Protein AF-A0A8J4BJN2-F1 (afdb_monomer)

Structure (mmCIF, N/CA/C/O backbone):
data_AF-A0A8J4BJN2-F1
#
_entry.id   AF-A0A8J4BJN2-F1
#
loop_
_atom_site.group_PDB
_atom_site.id
_atom_site.type_symbol
_atom_site.label_atom_id
_atom_site.label_alt_id
_atom_site.label_comp_id
_atom_site.label_asym_id
_atom_site.label_entity_id
_atom_site.label_seq_id
_atom_site.pdbx_PDB_ins_code
_atom_site.Cartn_x
_atom_site.Cartn_y
_atom_site.Cartn_z
_atom_site.occupancy
_atom_site.B_iso_or_equiv
_atom_site.auth_seq_id
_atom_site.auth_comp_id
_atom_site.auth_asym_id
_atom_site.auth_atom_id
_atom_site.pdbx_PDB_model_num
ATOM 1 N N . MET A 1 1 ? 7.826 2.172 29.141 1.00 33.12 1 MET A N 1
ATOM 2 C CA . MET A 1 1 ? 6.485 1.739 28.694 1.00 33.12 1 MET A CA 1
ATOM 3 C C . MET A 1 1 ? 6.468 0.222 28.730 1.00 33.12 1 MET A C 1
ATOM 5 O O . MET A 1 1 ? 7.229 -0.391 27.993 1.00 33.12 1 MET A O 1
ATOM 9 N N . SER A 1 2 ? 5.733 -0.369 29.673 1.00 31.11 2 SER A N 1
ATOM 10 C CA . SER A 1 2 ? 5.694 -1.819 29.867 1.00 31.11 2 SER A CA 1
ATOM 11 C C . SER A 1 2 ? 4.922 -2.478 28.724 1.00 31.11 2 SER A C 1
ATOM 13 O O . SER A 1 2 ? 3.788 -2.113 28.424 1.00 31.11 2 SER A O 1
ATOM 15 N N . VAL A 1 3 ? 5.567 -3.434 28.060 1.00 37.25 3 VAL A N 1
ATOM 16 C CA . VAL A 1 3 ? 4.945 -4.293 27.053 1.00 37.25 3 VAL A CA 1
ATOM 17 C C . VAL A 1 3 ? 3.956 -5.191 27.793 1.00 37.25 3 VAL A C 1
ATOM 19 O O . VAL A 1 3 ? 4.362 -6.141 28.457 1.00 37.25 3 VAL A O 1
ATOM 22 N N . GLN A 1 4 ? 2.670 -4.840 27.755 1.00 44.12 4 GLN A N 1
ATOM 23 C CA . GLN A 1 4 ? 1.622 -5.682 28.320 1.00 44.12 4 GLN A CA 1
ATOM 24 C C . GLN A 1 4 ? 1.450 -6.959 27.489 1.00 44.12 4 GLN A C 1
ATOM 26 O O . GLN A 1 4 ? 1.643 -6.995 26.274 1.00 44.12 4 GLN A O 1
ATOM 31 N N . GLU A 1 5 ? 1.149 -8.011 28.233 1.00 40.16 5 GLU A N 1
ATOM 32 C CA . GLU A 1 5 ? 1.242 -9.430 27.930 1.00 40.16 5 GLU A CA 1
ATOM 33 C C . GLU A 1 5 ? 0.558 -9.849 26.61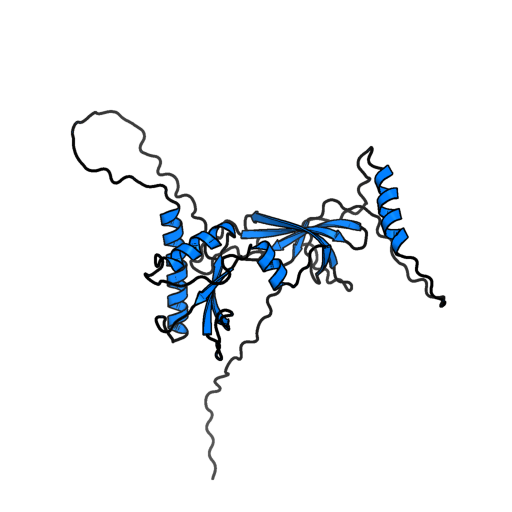7 1.00 40.16 5 GLU A C 1
ATOM 35 O O . GLU A 1 5 ? -0.601 -9.530 26.344 1.00 40.16 5 GLU A O 1
ATOM 40 N N . ARG A 1 6 ? 1.294 -10.613 25.802 1.00 43.91 6 ARG A N 1
ATOM 41 C CA . ARG A 1 6 ? 0.798 -11.242 24.573 1.00 43.91 6 ARG A CA 1
ATOM 42 C C . ARG A 1 6 ? -0.168 -12.372 24.945 1.00 43.91 6 ARG A C 1
ATOM 44 O O . ARG A 1 6 ? 0.270 -13.500 25.137 1.00 43.91 6 ARG A O 1
ATOM 51 N N . ARG A 1 7 ? -1.469 -12.097 25.036 1.00 45.78 7 ARG A N 1
ATOM 52 C CA . ARG A 1 7 ? -2.476 -13.159 25.188 1.00 45.78 7 ARG A CA 1
ATOM 53 C C . ARG A 1 7 ? -2.805 -13.766 23.825 1.00 45.78 7 ARG A C 1
ATOM 55 O O . ARG A 1 7 ? -3.322 -13.075 22.950 1.00 45.78 7 ARG A O 1
ATOM 62 N N . ALA A 1 8 ? -2.475 -15.043 23.644 1.00 44.72 8 ALA A N 1
ATOM 63 C CA . ALA A 1 8 ? -3.156 -15.878 22.663 1.00 44.72 8 ALA A CA 1
ATOM 64 C C . ALA A 1 8 ? -4.530 -16.205 23.259 1.00 44.72 8 ALA A C 1
ATOM 66 O O . ALA A 1 8 ? -4.604 -16.666 24.395 1.00 44.72 8 ALA A O 1
ATOM 67 N N . PHE A 1 9 ? -5.600 -15.868 22.549 1.00 51.47 9 PHE A N 1
ATOM 68 C CA . PHE A 1 9 ? -6.953 -16.197 22.976 1.00 51.47 9 PHE A CA 1
ATOM 69 C C . PHE A 1 9 ? -7.358 -17.518 22.315 1.00 51.47 9 PHE A C 1
ATOM 71 O O . PHE A 1 9 ? -7.129 -17.675 21.118 1.00 51.47 9 PHE A O 1
ATOM 78 N N . ASP A 1 10 ? -7.985 -18.430 23.064 1.00 57.50 10 ASP A N 1
ATOM 79 C CA . ASP A 1 10 ? -8.613 -19.639 22.493 1.00 57.50 10 ASP A CA 1
ATOM 80 C C . ASP A 1 10 ? -9.815 -19.295 21.593 1.00 57.50 10 ASP A C 1
ATOM 82 O O . ASP A 1 10 ? -10.238 -20.096 20.765 1.00 57.50 10 ASP A O 1
ATOM 86 N N . VAL A 1 11 ? -10.340 -18.069 21.716 1.00 69.50 11 VAL A N 1
ATOM 87 C CA . VAL A 1 11 ? -11.427 -17.522 20.899 1.00 69.50 11 VAL A CA 1
ATOM 88 C C . VAL A 1 11 ? -10.900 -16.313 20.115 1.00 69.50 11 VAL A C 1
ATOM 90 O O . VAL A 1 11 ? -10.348 -15.396 20.731 1.00 69.50 11 VAL A O 1
ATOM 93 N N . PRO A 1 12 ? -11.057 -16.260 18.777 1.00 81.81 12 PRO A N 1
ATOM 94 C CA . PRO A 1 12 ? -10.556 -15.144 17.984 1.00 81.81 12 PRO A CA 1
ATOM 95 C C . PRO A 1 12 ? -11.256 -13.844 18.382 1.00 81.81 12 PRO A C 1
ATOM 97 O O . PRO A 1 12 ? -12.463 -13.808 18.637 1.00 81.81 12 PRO A O 1
ATOM 100 N N . PHE A 1 13 ? -10.506 -12.744 18.399 1.00 84.44 13 PHE A N 1
ATOM 101 C CA . PHE A 1 13 ? -11.103 -11.437 18.618 1.00 84.44 13 PHE A CA 1
ATOM 102 C C . PHE A 1 13 ? -11.905 -11.025 17.380 1.00 84.44 13 PHE A C 1
ATOM 104 O O . PHE A 1 13 ? -11.406 -11.105 16.260 1.00 84.44 13 PHE A O 1
ATOM 111 N N . MET A 1 14 ? -13.138 -10.562 17.578 1.00 89.94 14 MET A N 1
ATOM 112 C CA . MET A 1 14 ? -14.044 -10.213 16.485 1.00 89.94 14 MET A CA 1
ATOM 113 C C . MET A 1 14 ? -14.552 -8.783 16.608 1.00 89.94 14 MET A C 1
ATOM 115 O O . MET A 1 14 ? -14.878 -8.317 17.702 1.00 89.94 14 MET A O 1
ATOM 119 N N . ILE A 1 15 ? -14.643 -8.101 15.470 1.00 91.75 15 ILE A N 1
ATOM 120 C CA . ILE A 1 15 ? -15.232 -6.767 15.362 1.00 91.75 15 ILE A CA 1
ATOM 121 C C . ILE A 1 15 ? -16.016 -6.643 14.052 1.00 91.75 15 ILE A C 1
ATOM 123 O O . ILE A 1 15 ? -15.531 -7.031 12.992 1.00 91.75 15 ILE A O 1
ATOM 127 N N . ARG A 1 16 ? -17.230 -6.099 14.112 1.00 95.44 16 ARG A N 1
ATOM 128 C CA . ARG A 1 16 ? -18.039 -5.770 12.935 1.00 95.44 16 ARG A CA 1
ATOM 129 C C . ARG A 1 16 ? -17.506 -4.500 12.277 1.00 95.44 16 ARG A C 1
ATOM 131 O O . ARG A 1 16 ? -17.330 -3.495 12.955 1.00 95.44 16 ARG A O 1
ATOM 138 N N . ILE A 1 17 ? -17.268 -4.515 10.970 1.00 95.50 17 ILE A N 1
ATOM 139 C CA . ILE A 1 17 ? -16.742 -3.356 10.236 1.00 95.50 17 ILE A CA 1
ATOM 140 C C . ILE A 1 17 ? -17.884 -2.372 9.952 1.00 95.50 17 ILE A C 1
ATOM 142 O O . ILE A 1 17 ? -18.596 -2.518 8.960 1.00 95.50 17 ILE A O 1
ATOM 146 N N . VAL A 1 18 ? -18.051 -1.361 10.808 1.00 96.31 18 VAL A N 1
ATOM 147 C CA . VAL A 1 18 ? -19.080 -0.322 10.631 1.00 96.31 18 VAL A CA 1
ATOM 148 C C . VAL A 1 18 ? -18.563 0.815 9.753 1.00 96.31 18 VAL A C 1
ATOM 150 O O . VAL A 1 18 ? -19.223 1.227 8.805 1.00 96.31 18 VAL A O 1
ATOM 153 N N . SER A 1 19 ? -17.364 1.312 10.046 1.00 96.12 19 SER A N 1
ATOM 154 C CA . SER A 1 19 ? -16.728 2.380 9.273 1.00 96.12 19 SER A CA 1
ATOM 155 C C . SER A 1 19 ? -15.223 2.163 9.202 1.00 96.12 19 SER A C 1
ATOM 157 O O . SER A 1 19 ? -14.623 1.617 10.129 1.00 96.12 19 SER A O 1
ATOM 159 N N . ILE A 1 20 ? -14.616 2.579 8.094 1.00 96.62 20 ILE A N 1
ATOM 160 C CA . ILE A 1 20 ? -13.180 2.484 7.860 1.00 96.62 20 ILE A CA 1
ATOM 161 C C . ILE A 1 20 ? -12.663 3.811 7.316 1.00 96.62 20 ILE A C 1
ATOM 163 O O . ILE A 1 20 ? -13.232 4.377 6.384 1.00 96.62 20 ILE A O 1
ATOM 167 N N . ASP A 1 21 ? -11.569 4.294 7.886 1.00 97.38 21 ASP A N 1
ATOM 168 C CA . ASP A 1 21 ? -10.826 5.435 7.369 1.00 97.38 21 ASP A CA 1
ATOM 169 C C . ASP A 1 21 ? -9.315 5.195 7.505 1.00 97.38 21 ASP A C 1
ATOM 171 O O . ASP A 1 21 ? -8.873 4.131 7.944 1.00 97.38 21 ASP A O 1
ATOM 175 N N . TYR A 1 22 ? -8.501 6.158 7.084 1.00 97.38 22 TYR A N 1
ATOM 176 C CA . TYR A 1 22 ? -7.067 6.130 7.341 1.00 97.38 22 TYR A CA 1
ATOM 177 C C . TYR A 1 22 ? -6.564 7.515 7.730 1.00 97.38 22 TYR A C 1
ATOM 179 O O . TYR A 1 22 ? -7.150 8.541 7.381 1.00 97.38 22 TYR A O 1
ATOM 187 N N . TYR A 1 23 ? -5.436 7.541 8.425 1.00 97.06 23 TYR A N 1
ATOM 188 C CA . TYR A 1 23 ? -4.694 8.758 8.714 1.00 97.06 23 TYR A CA 1
ATOM 189 C C . TYR A 1 23 ? -3.191 8.488 8.621 1.00 97.06 23 TYR A C 1
ATOM 191 O O . TYR A 1 23 ? -2.749 7.340 8.651 1.00 97.06 23 TYR A O 1
ATOM 199 N N . MET A 1 24 ? -2.401 9.551 8.482 1.00 95.94 24 MET A N 1
ATOM 200 C CA . MET A 1 24 ? -0.942 9.460 8.524 1.00 95.94 24 MET A CA 1
ATOM 201 C C . MET A 1 24 ? -0.464 9.679 9.961 1.00 95.94 24 MET A C 1
ATOM 203 O O . MET A 1 24 ? -0.900 10.629 10.612 1.00 95.94 24 MET A O 1
ATOM 207 N N . ALA A 1 25 ? 0.438 8.830 10.451 1.00 94.12 25 ALA A N 1
ATOM 208 C CA . ALA A 1 25 ? 0.984 8.916 11.806 1.00 94.12 25 ALA A CA 1
ATOM 209 C C . ALA A 1 25 ? 2.493 8.638 11.826 1.00 94.12 25 ALA A C 1
ATOM 211 O O . ALA A 1 25 ? 2.973 7.910 10.956 1.00 94.12 25 ALA A O 1
ATOM 212 N N . PRO A 1 26 ? 3.242 9.144 12.822 1.00 94.38 26 PRO A N 1
ATOM 213 C CA . PRO A 1 26 ? 4.610 8.697 13.055 1.00 94.38 26 PRO A CA 1
ATOM 214 C C . PRO A 1 26 ? 4.664 7.179 13.290 1.00 94.38 26 PRO A C 1
ATOM 216 O O . PRO A 1 26 ? 3.793 6.651 13.991 1.00 94.38 26 PRO A O 1
ATOM 219 N N . PRO A 1 27 ? 5.661 6.468 12.732 1.00 93.88 27 PRO A N 1
ATOM 220 C CA . PRO A 1 27 ? 5.765 5.023 12.891 1.00 93.88 27 PRO A CA 1
ATOM 221 C C . PRO A 1 27 ? 6.016 4.643 14.352 1.00 93.88 27 PRO A C 1
ATOM 223 O O . PRO A 1 27 ? 6.886 5.208 15.020 1.00 93.88 27 PRO A O 1
ATOM 226 N N . ILE A 1 28 ? 5.283 3.645 14.844 1.00 91.25 28 ILE A N 1
ATOM 227 C CA . ILE A 1 28 ? 5.442 3.130 16.204 1.00 91.25 28 ILE A CA 1
ATOM 228 C C . ILE A 1 28 ? 6.535 2.048 16.213 1.00 91.25 28 ILE A C 1
ATOM 230 O O . ILE A 1 28 ? 6.418 1.062 15.475 1.00 91.25 28 ILE A O 1
ATOM 234 N N . PRO A 1 29 ? 7.571 2.157 17.071 1.00 90.06 29 PRO A N 1
ATOM 235 C CA . PRO A 1 29 ? 8.596 1.126 17.195 1.00 90.06 29 PRO A CA 1
ATOM 236 C C . PRO A 1 29 ? 8.000 -0.264 17.440 1.00 90.06 29 PRO A C 1
ATOM 238 O O . PRO A 1 29 ? 7.028 -0.420 18.178 1.00 90.06 29 PRO A O 1
ATOM 241 N N . HIS A 1 30 ? 8.593 -1.285 16.817 1.00 87.19 30 HIS A N 1
ATOM 242 C CA . HIS A 1 30 ? 8.164 -2.695 16.848 1.00 87.19 30 HIS A CA 1
ATOM 243 C C . HIS A 1 30 ? 6.845 -3.019 16.123 1.00 87.19 30 HIS A C 1
ATOM 245 O O . HIS A 1 30 ? 6.616 -4.185 15.797 1.00 87.19 30 HIS A O 1
ATOM 251 N N . ILE A 1 31 ? 6.013 -2.021 15.817 1.00 88.12 31 ILE A N 1
ATOM 252 C CA . ILE A 1 31 ? 4.742 -2.187 15.098 1.00 88.12 31 ILE A CA 1
ATOM 253 C C . ILE A 1 31 ? 4.873 -1.745 13.643 1.00 88.12 31 ILE A C 1
ATOM 255 O O . ILE A 1 31 ? 4.379 -2.449 12.774 1.00 88.12 31 ILE A O 1
ATOM 259 N N . ASP A 1 32 ? 5.598 -0.671 13.346 1.00 91.38 32 ASP A N 1
ATOM 260 C CA . ASP A 1 32 ? 5.757 -0.111 11.999 1.00 91.38 32 ASP A CA 1
ATOM 261 C C . ASP A 1 32 ? 7.191 -0.238 11.469 1.00 91.38 32 ASP A C 1
ATOM 263 O O . ASP A 1 32 ? 8.118 -0.616 12.190 1.00 91.38 32 ASP A O 1
ATOM 267 N N . TYR A 1 33 ? 7.372 0.094 10.188 1.00 88.00 33 TYR A N 1
ATOM 268 C CA . TYR A 1 33 ? 8.690 0.303 9.595 1.00 88.00 33 TYR A CA 1
ATOM 269 C C . TYR A 1 33 ? 9.178 1.717 9.928 1.00 88.00 33 TYR A C 1
ATOM 271 O O . TYR A 1 33 ? 8.715 2.692 9.343 1.00 88.00 33 TYR A O 1
ATOM 279 N N . CYS A 1 34 ? 10.114 1.828 10.872 1.00 91.25 34 CYS A N 1
ATOM 280 C CA . CYS A 1 34 ? 10.679 3.117 11.291 1.00 91.25 34 CYS A CA 1
ATOM 281 C C . CYS A 1 34 ? 11.805 3.624 10.376 1.00 91.25 34 CYS A C 1
ATOM 283 O O . CY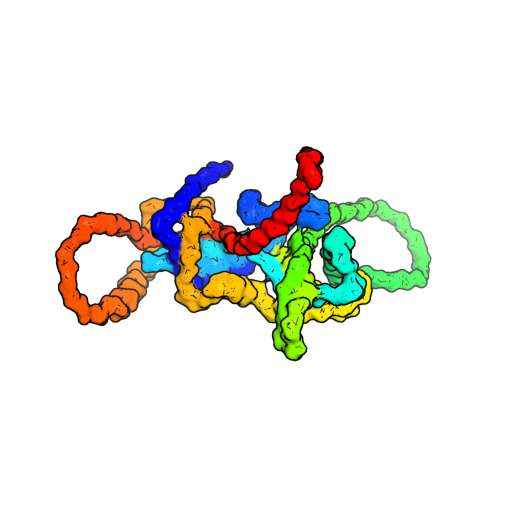S A 1 34 ? 12.173 4.793 10.454 1.00 91.25 34 CYS A O 1
ATOM 285 N N . PHE A 1 35 ? 12.355 2.760 9.522 1.00 90.56 35 PHE A N 1
ATOM 286 C CA . PHE A 1 35 ? 13.451 3.081 8.611 1.00 90.56 35 PHE A CA 1
ATOM 287 C C . PHE A 1 35 ? 13.114 2.614 7.197 1.00 90.56 35 PHE A C 1
ATOM 289 O O . PHE A 1 35 ? 12.522 1.546 7.014 1.00 90.56 35 PHE A O 1
ATOM 296 N N . SER A 1 36 ? 13.487 3.422 6.210 1.00 88.44 36 SER A N 1
ATOM 297 C CA . SER A 1 36 ? 13.338 3.102 4.796 1.00 88.44 36 SER A CA 1
ATOM 298 C C . SER A 1 36 ? 14.388 2.078 4.376 1.00 88.44 36 SER A C 1
ATOM 300 O O . SER A 1 36 ? 15.575 2.226 4.664 1.00 88.44 36 SER A O 1
ATOM 302 N N . SER A 1 37 ? 13.959 1.048 3.649 1.00 84.75 37 SER A N 1
ATOM 303 C CA . SER A 1 37 ? 14.874 0.050 3.082 1.00 84.75 37 SER A CA 1
ATOM 304 C C . SER A 1 37 ? 15.68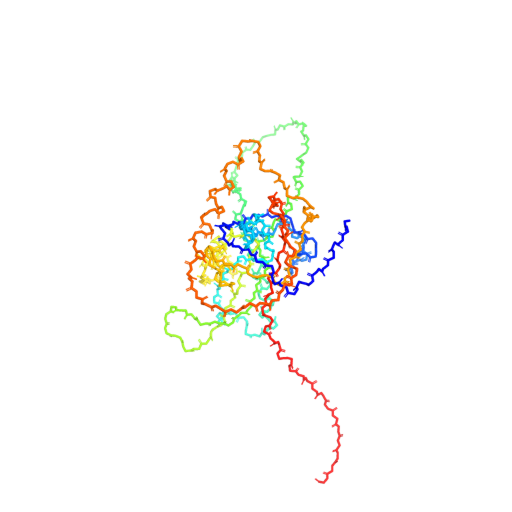7 0.584 1.891 1.00 84.75 37 SER A C 1
ATOM 306 O O . SER A 1 37 ? 16.677 -0.031 1.497 1.00 84.75 37 SER A O 1
ATOM 308 N N . LEU A 1 38 ? 15.293 1.730 1.323 1.00 84.69 38 LEU A N 1
ATOM 309 C CA . LEU A 1 38 ? 15.903 2.298 0.118 1.00 84.69 38 LEU A CA 1
ATOM 310 C C . LEU A 1 38 ? 17.201 3.057 0.419 1.00 84.69 38 LEU A C 1
ATOM 312 O O . LEU A 1 38 ? 18.220 2.847 -0.253 1.00 84.69 38 LEU A O 1
ATOM 316 N N . ASP A 1 39 ? 17.161 3.929 1.424 1.00 81.50 39 ASP A N 1
ATOM 317 C CA . ASP A 1 39 ? 18.232 4.869 1.774 1.00 81.50 39 ASP A CA 1
ATOM 318 C C . ASP A 1 39 ? 18.633 4.820 3.261 1.00 81.50 39 ASP A C 1
ATOM 320 O O . ASP A 1 39 ? 19.555 5.522 3.668 1.00 81.50 39 ASP A O 1
ATOM 324 N N . GLY A 1 40 ? 17.979 3.979 4.072 1.00 84.50 40 GLY A N 1
ATOM 325 C CA . GLY A 1 40 ? 18.259 3.845 5.503 1.00 84.50 40 GLY A CA 1
ATOM 326 C C . GLY A 1 40 ? 17.781 5.028 6.348 1.00 84.50 40 GLY A C 1
ATOM 327 O O . GLY A 1 40 ? 18.055 5.069 7.549 1.00 84.50 40 GLY A O 1
ATOM 328 N N . THR A 1 41 ? 17.069 5.991 5.757 1.00 88.00 41 THR A N 1
ATOM 329 C CA . THR A 1 41 ? 16.582 7.165 6.482 1.00 88.00 41 THR A CA 1
ATOM 330 C C . THR A 1 41 ? 15.384 6.819 7.364 1.00 88.00 41 THR A C 1
ATOM 332 O O . THR A 1 41 ? 14.649 5.857 7.126 1.00 88.00 41 THR A O 1
ATOM 335 N N . THR A 1 42 ? 15.183 7.597 8.426 1.00 90.25 42 THR A N 1
ATOM 336 C CA . THR A 1 42 ? 14.021 7.450 9.311 1.00 90.25 42 THR A CA 1
ATOM 337 C C . THR A 1 42 ? 12.740 7.830 8.577 1.00 90.25 42 THR A C 1
ATOM 339 O O . THR A 1 42 ? 12.670 8.932 8.034 1.00 90.25 42 THR A O 1
ATOM 342 N N . VAL A 1 43 ? 11.726 6.974 8.644 1.00 91.12 43 VAL A N 1
ATOM 343 C CA . VAL A 1 43 ? 10.393 7.236 8.092 1.00 91.12 43 VAL A CA 1
ATOM 344 C C . VAL A 1 43 ? 9.648 8.198 9.010 1.00 91.12 43 VAL A C 1
ATOM 346 O O . VAL A 1 43 ? 9.539 7.947 10.209 1.00 91.12 43 VAL A O 1
ATOM 349 N N . ASP A 1 44 ? 9.114 9.280 8.451 1.00 91.12 44 ASP A N 1
ATOM 350 C CA . ASP A 1 44 ? 8.400 10.286 9.247 1.00 91.12 44 ASP A CA 1
ATOM 351 C C . ASP A 1 44 ? 6.921 9.958 9.447 1.00 91.12 44 ASP A C 1
ATOM 353 O O . ASP A 1 44 ? 6.374 10.201 10.521 1.00 91.12 44 ASP A O 1
ATOM 357 N N . LEU A 1 45 ? 6.265 9.411 8.420 1.00 94.44 45 LEU A N 1
ATOM 358 C CA . LEU A 1 45 ? 4.831 9.136 8.432 1.00 94.44 45 LEU A CA 1
ATOM 359 C C . LEU A 1 45 ? 4.509 7.819 7.727 1.00 94.44 45 LEU A C 1
ATOM 361 O O . LEU A 1 45 ? 4.958 7.576 6.609 1.00 94.44 45 LEU A O 1
ATOM 365 N N . VAL A 1 46 ? 3.648 7.020 8.352 1.00 95.00 46 VAL A N 1
ATOM 366 C CA . VAL A 1 46 ? 3.079 5.785 7.802 1.00 95.00 46 VAL A CA 1
ATOM 367 C C . VAL A 1 46 ? 1.549 5.861 7.781 1.00 95.00 46 VAL A C 1
ATOM 369 O O . VAL A 1 46 ? 0.960 6.554 8.619 1.00 95.00 46 VAL A O 1
ATOM 372 N N . PRO A 1 47 ? 0.889 5.187 6.827 1.00 96.56 47 PRO A N 1
ATOM 373 C CA . PRO A 1 47 ? -0.560 5.115 6.791 1.00 96.56 47 PRO A CA 1
ATOM 374 C C . PRO A 1 47 ? -1.043 4.130 7.862 1.00 96.56 47 PRO A C 1
ATOM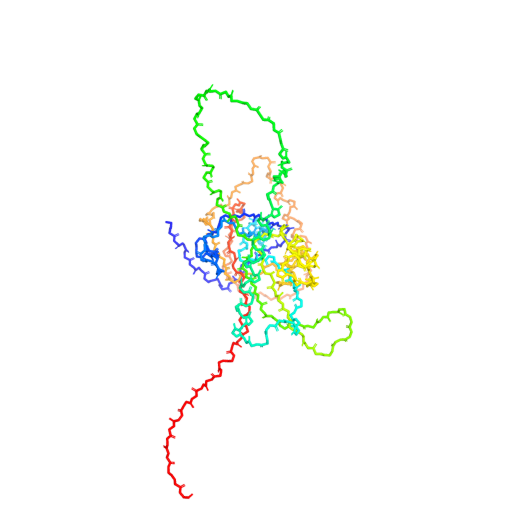 376 O O . PRO A 1 47 ? -0.568 2.997 7.955 1.00 96.56 47 PRO A O 1
ATOM 379 N N . VAL A 1 48 ? -2.003 4.569 8.670 1.00 96.62 48 VAL A N 1
ATOM 380 C CA . VAL A 1 48 ? -2.681 3.738 9.666 1.00 96.62 48 VAL A CA 1
ATOM 381 C C . VAL A 1 48 ? -4.162 3.738 9.335 1.00 96.62 48 VAL A C 1
ATOM 383 O O . VAL A 1 48 ? -4.809 4.787 9.319 1.00 96.62 48 VAL A O 1
ATOM 386 N N . ILE A 1 49 ? -4.698 2.554 9.068 1.00 97.56 49 ILE A N 1
ATOM 387 C CA . ILE A 1 49 ? -6.126 2.369 8.809 1.00 97.56 49 ILE A CA 1
ATOM 388 C C . ILE A 1 49 ? -6.839 2.266 10.154 1.00 97.56 49 ILE A C 1
ATOM 390 O O . ILE A 1 49 ? -6.378 1.540 11.036 1.00 97.56 49 ILE A O 1
ATOM 394 N N . ARG A 1 50 ? -7.964 2.961 10.322 1.00 97.00 50 ARG A N 1
ATOM 395 C CA . ARG A 1 50 ? -8.837 2.813 11.489 1.00 97.00 50 ARG A CA 1
ATOM 396 C C . ARG A 1 50 ? -10.123 2.125 11.072 1.00 97.00 50 ARG A C 1
ATOM 398 O O . ARG A 1 50 ? -10.757 2.521 10.102 1.00 97.00 50 ARG A O 1
ATOM 405 N N . ILE A 1 51 ? -10.506 1.106 11.825 1.00 96.12 51 ILE A N 1
ATOM 406 C CA . ILE A 1 51 ? -11.752 0.367 11.657 1.00 96.12 51 ILE A CA 1
ATOM 407 C C . ILE A 1 51 ? -12.573 0.577 12.922 1.00 96.12 51 ILE A C 1
ATOM 409 O O . ILE A 1 51 ? -12.170 0.174 14.015 1.00 96.12 51 ILE A O 1
ATOM 413 N N . PHE A 1 52 ? -13.724 1.213 12.761 1.00 95.25 52 PHE A N 1
ATOM 414 C CA . PHE A 1 52 ? -14.705 1.428 13.813 1.00 95.25 52 PHE A CA 1
ATOM 415 C C . PHE A 1 52 ? -15.782 0.360 13.725 1.00 95.25 52 PHE A C 1
ATOM 417 O O . PHE A 1 52 ? -16.255 0.026 12.635 1.00 95.25 52 PHE A O 1
ATOM 424 N N . GLY A 1 53 ? -16.172 -0.163 14.880 1.00 94.25 53 GLY A N 1
ATOM 425 C CA . GLY A 1 53 ? -17.075 -1.296 14.931 1.00 94.25 53 GLY A CA 1
ATOM 426 C C . GLY A 1 53 ? -17.562 -1.645 16.320 1.00 94.25 53 GLY A C 1
ATOM 427 O O . GLY A 1 53 ? -17.168 -1.016 17.302 1.00 94.25 53 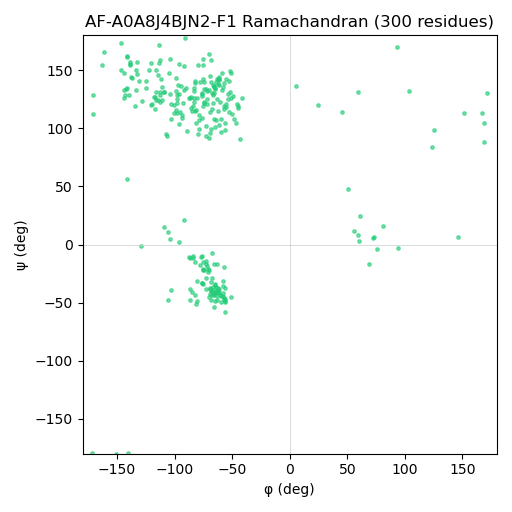GLY A O 1
ATOM 428 N N . SER A 1 54 ? -18.386 -2.684 16.391 1.00 89.06 54 SER A N 1
ATOM 429 C CA . SER A 1 54 ? -18.806 -3.335 17.630 1.00 89.06 54 SER A CA 1
ATOM 430 C C . SER A 1 54 ? -18.282 -4.769 17.686 1.00 89.06 54 SER A C 1
ATOM 432 O O . SER A 1 54 ? -18.148 -5.437 16.660 1.00 89.06 54 SER A O 1
ATOM 434 N N . THR A 1 55 ? -17.940 -5.254 18.876 1.00 89.94 55 THR A N 1
ATOM 435 C CA . THR A 1 55 ? -17.758 -6.694 19.099 1.00 89.94 55 THR A CA 1
ATOM 436 C C . THR A 1 55 ? -19.121 -7.397 19.033 1.00 89.94 55 THR A C 1
ATOM 438 O O . THR A 1 55 ? -20.144 -6.725 19.160 1.00 89.94 55 THR A O 1
ATOM 441 N N . PRO A 1 56 ? -19.171 -8.736 18.892 1.00 86.69 56 PRO A N 1
ATOM 442 C CA . PRO A 1 56 ? -20.432 -9.480 18.985 1.00 86.69 56 PRO A CA 1
ATOM 443 C C . PRO A 1 56 ? -21.186 -9.283 20.308 1.00 86.69 56 PRO A C 1
ATOM 445 O O . PRO A 1 56 ? -22.374 -9.530 20.367 1.00 86.69 56 PRO A O 1
ATOM 448 N N . ALA A 1 57 ? -20.507 -8.815 21.360 1.00 83.69 57 ALA A N 1
ATOM 449 C CA . ALA A 1 57 ? -21.117 -8.459 22.642 1.00 83.69 57 ALA A CA 1
ATOM 450 C C . ALA A 1 57 ? -21.533 -6.970 22.718 1.00 83.69 57 ALA A C 1
ATOM 452 O O . ALA A 1 57 ? -21.555 -6.391 23.801 1.00 83.69 57 ALA A O 1
ATOM 453 N N . GLY A 1 58 ? -21.715 -6.294 21.578 1.00 81.06 58 GLY A N 1
ATOM 454 C CA . GLY A 1 58 ? -22.144 -4.889 21.497 1.00 81.06 58 GLY A CA 1
ATOM 455 C C . GLY A 1 58 ? -21.071 -3.835 21.818 1.00 81.06 58 GLY A C 1
ATOM 456 O O . GLY A 1 58 ? -21.302 -2.632 21.671 1.00 81.06 58 GLY A O 1
ATOM 457 N N . GLN A 1 59 ? -19.855 -4.228 22.213 1.00 82.81 59 GLN A N 1
ATOM 458 C CA . GLN A 1 59 ? -18.843 -3.269 22.675 1.00 82.81 59 GLN A CA 1
ATOM 459 C C . GLN A 1 59 ? -18.231 -2.490 21.509 1.00 82.81 59 GLN A C 1
ATOM 461 O O . GLN A 1 59 ? -17.562 -3.062 20.648 1.00 82.81 59 GLN A O 1
ATOM 466 N N . LYS A 1 60 ? -18.378 -1.162 21.517 1.00 86.69 60 LYS A N 1
ATOM 467 C CA . LYS A 1 60 ? -17.755 -0.282 20.516 1.00 86.69 60 LYS A CA 1
ATOM 468 C C . LYS A 1 60 ? -16.230 -0.300 20.641 1.00 86.69 60 LYS A C 1
ATOM 470 O O . LYS A 1 60 ? -15.689 -0.073 21.719 1.00 86.69 60 LYS A O 1
ATOM 475 N N . ALA A 1 61 ? -15.525 -0.506 19.537 1.00 86.81 61 ALA A N 1
ATOM 476 C CA . ALA A 1 61 ? -14.069 -0.548 19.496 1.00 86.81 61 ALA A CA 1
ATOM 477 C C . ALA A 1 61 ? -13.517 0.179 18.263 1.00 86.81 61 ALA A C 1
ATOM 479 O O . ALA A 1 61 ? -14.184 0.296 17.233 1.00 86.81 61 ALA A O 1
ATOM 480 N N . CYS A 1 62 ? -12.274 0.653 18.378 1.00 91.75 62 CYS A N 1
ATOM 481 C CA . CYS A 1 62 ? -11.508 1.180 17.255 1.00 91.75 62 CYS A CA 1
ATOM 482 C C . CYS A 1 62 ? -10.237 0.349 17.074 1.00 91.75 62 CYS A C 1
ATOM 484 O O . CYS A 1 62 ? -9.406 0.228 17.981 1.00 91.75 62 CYS A O 1
ATOM 486 N N . LEU A 1 63 ? -10.089 -0.240 15.896 1.00 93.88 63 LEU A N 1
ATOM 487 C CA . LEU A 1 63 ? -8.930 -1.025 15.512 1.00 93.88 63 LEU A CA 1
ATOM 488 C C . LEU A 1 63 ? -8.040 -0.214 14.575 1.00 93.88 63 LEU A C 1
ATOM 490 O O . LEU A 1 63 ? -8.496 0.288 13.559 1.00 93.88 63 LEU A O 1
ATOM 494 N N . HIS A 1 64 ? -6.758 -0.149 14.890 1.00 94.62 64 HIS A N 1
ATOM 495 C CA . HIS A 1 64 ? -5.709 0.392 14.047 1.00 94.62 64 HIS A CA 1
ATOM 496 C C . HIS A 1 64 ? -4.991 -0.736 13.324 1.00 94.62 64 HIS A C 1
ATOM 498 O O . HIS A 1 64 ? -4.418 -1.630 13.948 1.00 94.62 64 HIS A O 1
ATOM 504 N N . VAL A 1 65 ? -4.998 -0.690 12.003 1.00 94.81 65 VAL A N 1
ATOM 505 C CA . VAL A 1 65 ? -4.245 -1.618 11.172 1.00 94.81 65 VAL A CA 1
ATOM 506 C C . VAL A 1 65 ? -3.008 -0.897 10.664 1.00 94.81 65 VAL A C 1
ATOM 508 O O . VAL A 1 65 ? -3.090 0.154 10.027 1.00 94.81 65 VAL A O 1
ATOM 511 N N . HIS A 1 66 ? -1.860 -1.466 11.006 1.00 94.56 66 HIS A N 1
ATOM 512 C CA . HIS A 1 66 ? -0.538 -0.954 10.668 1.00 94.56 66 HIS A CA 1
ATOM 513 C C . HIS A 1 66 ? 0.075 -1.786 9.533 1.00 94.56 66 HIS A C 1
ATOM 515 O O . HIS A 1 66 ? -0.319 -2.934 9.321 1.00 94.56 66 HIS A O 1
ATOM 521 N N . ARG A 1 67 ? 1.066 -1.225 8.823 1.00 94.25 67 ARG A N 1
ATOM 522 C CA . ARG A 1 67 ? 1.763 -1.860 7.678 1.00 94.25 67 ARG A CA 1
ATOM 523 C C . ARG A 1 67 ? 0.878 -2.216 6.474 1.00 94.25 67 ARG A C 1
ATOM 525 O O . ARG A 1 67 ? 1.239 -3.089 5.689 1.00 94.25 67 ARG A O 1
ATOM 532 N N . ALA A 1 68 ? -0.253 -1.540 6.307 1.00 94.62 68 ALA A N 1
ATOM 533 C CA . ALA A 1 68 ? -1.018 -1.575 5.066 1.00 94.62 68 ALA A CA 1
ATOM 534 C C . ALA A 1 68 ? -0.575 -0.393 4.200 1.00 94.62 68 ALA A C 1
ATOM 536 O O . ALA A 1 68 ? -0.822 0.749 4.570 1.00 94.62 68 ALA A O 1
ATOM 537 N N . PHE A 1 69 ? 0.095 -0.651 3.078 1.00 96.69 69 PHE A N 1
ATOM 538 C CA . PHE A 1 69 ? 0.606 0.396 2.191 1.00 96.69 69 PHE A CA 1
ATOM 539 C C . PHE A 1 69 ? -0.162 0.398 0.870 1.00 96.69 69 PHE A C 1
ATOM 541 O O . PHE A 1 69 ? -0.374 -0.681 0.315 1.00 96.69 69 PHE A O 1
ATOM 548 N N . PRO A 1 70 ? -0.559 1.571 0.348 1.00 97.69 70 PRO A N 1
ATOM 549 C CA . PRO A 1 70 ? -1.133 1.669 -0.986 1.00 97.69 70 PRO A CA 1
ATOM 550 C C . PRO A 1 70 ? -0.126 1.208 -2.039 1.00 97.69 70 PRO A C 1
ATOM 552 O O . PRO A 1 70 ? 1.073 1.502 -1.944 1.00 97.69 70 PRO A O 1
ATOM 555 N N . TYR A 1 71 ? -0.624 0.523 -3.062 1.00 98.12 71 TYR A N 1
ATOM 556 C CA . TYR A 1 71 ? 0.203 0.068 -4.167 1.00 98.12 71 TYR A CA 1
ATOM 557 C C . TYR A 1 71 ? -0.496 0.175 -5.518 1.00 98.12 71 TYR A C 1
ATOM 559 O O . TYR A 1 71 ? -1.717 0.259 -5.611 1.00 98.12 71 TYR A O 1
ATOM 567 N N . PHE A 1 72 ? 0.307 0.138 -6.573 1.00 98.38 72 PHE A N 1
ATOM 568 C CA . PHE A 1 72 ? -0.135 -0.072 -7.949 1.00 98.38 72 PHE A CA 1
ATOM 569 C C . PHE A 1 72 ? 0.952 -0.846 -8.704 1.00 98.38 72 PHE A C 1
ATOM 571 O O . PHE A 1 72 ? 2.040 -1.083 -8.165 1.00 98.38 72 PHE A O 1
ATOM 578 N N . TYR A 1 73 ? 0.667 -1.251 -9.938 1.00 98.25 73 TYR A N 1
ATOM 579 C CA . TYR A 1 73 ? 1.592 -2.045 -10.745 1.00 98.25 73 TYR A CA 1
ATOM 580 C C . TYR A 1 73 ? 2.037 -1.288 -11.992 1.00 98.25 73 TYR A C 1
ATOM 582 O O . TYR A 1 73 ? 1.281 -0.495 -12.543 1.00 98.25 73 TYR A O 1
ATOM 590 N N . VAL A 1 74 ? 3.250 -1.557 -12.460 1.00 97.25 74 VAL A N 1
ATOM 591 C CA . VAL A 1 74 ? 3.723 -1.160 -13.795 1.00 97.25 74 VAL A CA 1
ATOM 592 C C . VAL A 1 74 ? 4.389 -2.352 -14.482 1.00 97.25 74 VAL A C 1
ATOM 594 O O . VAL A 1 74 ? 4.961 -3.187 -13.777 1.00 97.25 74 VAL A O 1
ATOM 597 N N . PRO A 1 75 ? 4.300 -2.490 -15.815 1.00 95.88 75 PRO A N 1
ATOM 598 C CA . PRO A 1 75 ? 4.917 -3.606 -16.526 1.00 95.88 75 PRO A CA 1
ATOM 599 C C . PRO A 1 75 ? 6.439 -3.603 -16.353 1.00 95.88 75 PRO A C 1
ATOM 601 O O . PRO A 1 75 ? 7.065 -2.543 -16.292 1.00 95.88 75 PRO A O 1
ATOM 604 N N . TYR A 1 76 ? 7.019 -4.798 -16.267 1.00 95.38 76 TYR A N 1
ATOM 605 C CA . TYR A 1 76 ? 8.456 -5.019 -16.363 1.00 95.38 76 TYR A CA 1
ATOM 606 C C . TYR A 1 76 ? 8.739 -5.661 -17.721 1.00 95.38 76 TYR A C 1
ATOM 608 O O . TYR A 1 76 ? 8.588 -6.872 -17.879 1.00 95.38 76 TYR A O 1
ATOM 616 N N . ASP A 1 77 ? 9.058 -4.830 -18.710 1.00 88.38 77 ASP A N 1
ATOM 617 C CA . ASP A 1 77 ? 9.275 -5.263 -20.090 1.00 88.38 77 ASP A CA 1
ATOM 618 C C . ASP A 1 77 ? 10.745 -5.618 -20.375 1.00 88.38 77 ASP A C 1
ATOM 620 O O . ASP A 1 77 ? 11.630 -5.473 -19.527 1.00 88.38 77 ASP A O 1
ATOM 624 N N . ASP A 1 78 ? 11.003 -6.063 -21.605 1.00 85.56 78 ASP A N 1
ATOM 625 C CA . ASP A 1 78 ? 12.330 -6.480 -22.069 1.00 85.56 78 ASP A CA 1
ATOM 626 C C . ASP A 1 78 ? 13.342 -5.322 -22.179 1.00 85.56 78 ASP A C 1
ATOM 628 O O . ASP A 1 78 ? 14.528 -5.559 -22.410 1.00 85.56 78 ASP A O 1
ATOM 632 N N . SER A 1 79 ? 12.913 -4.063 -22.008 1.00 85.94 79 SER A N 1
ATOM 633 C CA . SER A 1 79 ? 13.838 -2.924 -21.928 1.00 85.94 79 SER A CA 1
ATOM 634 C C . SER A 1 79 ? 14.561 -2.853 -20.578 1.00 85.94 79 SER A C 1
ATOM 636 O O . SER A 1 79 ? 15.567 -2.148 -20.444 1.00 85.94 79 SER A O 1
ATOM 638 N N . LEU A 1 80 ? 14.067 -3.587 -19.577 1.00 91.19 80 LEU A N 1
ATOM 639 C CA . LEU A 1 80 ? 14.636 -3.655 -18.240 1.00 91.19 80 LEU A CA 1
ATOM 640 C C . LEU A 1 80 ? 15.567 -4.873 -18.065 1.00 91.19 80 LEU A C 1
ATOM 642 O O . LEU A 1 80 ? 15.443 -5.873 -18.772 1.00 91.19 80 LEU A O 1
ATOM 646 N N . PRO A 1 81 ? 16.525 -4.821 -17.117 1.00 93.56 81 PRO A N 1
ATOM 647 C CA . PRO A 1 81 ? 17.547 -5.862 -16.995 1.00 93.56 81 PRO A CA 1
ATOM 648 C C . PRO A 1 81 ? 17.001 -7.254 -16.651 1.00 93.56 81 PRO A C 1
ATOM 650 O O . PRO A 1 81 ? 16.385 -7.457 -15.611 1.00 93.56 81 PRO A O 1
ATOM 653 N N . SER A 1 82 ? 17.323 -8.269 -17.450 1.00 89.69 82 SER A N 1
ATOM 654 C CA . SER A 1 82 ? 16.791 -9.623 -17.233 1.00 89.69 82 SER A CA 1
ATOM 655 C C . SER A 1 82 ? 17.434 -10.368 -16.053 1.00 89.69 82 SER A C 1
ATOM 657 O O . SER A 1 82 ? 16.849 -11.317 -15.529 1.00 89.69 82 SER A O 1
ATOM 659 N N . THR A 1 83 ? 18.643 -9.985 -15.617 1.00 92.94 83 THR A N 1
ATOM 660 C CA . THR A 1 83 ? 19.329 -10.696 -14.525 1.00 92.94 83 THR A CA 1
ATOM 661 C C . THR A 1 83 ? 18.826 -10.238 -13.145 1.00 92.94 83 THR A C 1
ATOM 663 O O . THR A 1 83 ? 18.688 -9.037 -12.906 1.00 92.94 83 THR A O 1
ATOM 666 N N . PRO A 1 84 ? 18.617 -11.144 -12.164 1.00 91.12 84 PRO A N 1
ATOM 667 C CA . PRO A 1 84 ? 18.066 -10.769 -10.853 1.00 91.12 84 PRO A CA 1
ATOM 668 C C . PRO A 1 84 ? 18.879 -9.709 -10.090 1.00 91.12 84 PRO A C 1
ATOM 670 O O . PRO A 1 84 ? 18.319 -8.850 -9.401 1.00 91.12 84 PRO A O 1
ATOM 673 N N . LYS A 1 85 ? 20.214 -9.748 -10.216 1.00 92.44 85 LYS A N 1
ATOM 674 C CA . LYS A 1 85 ? 21.109 -8.777 -9.569 1.00 92.44 85 LYS A CA 1
ATOM 675 C C . LYS A 1 85 ? 20.943 -7.386 -10.180 1.00 92.44 85 LYS A C 1
ATOM 677 O O . LYS A 1 85 ? 20.781 -6.415 -9.442 1.00 92.44 85 LYS A O 1
ATOM 682 N N . GLU A 1 86 ? 20.941 -7.290 -11.506 1.00 93.62 86 GLU A N 1
ATOM 683 C CA . GLU A 1 86 ? 20.766 -6.014 -12.203 1.00 93.62 86 GLU A CA 1
ATOM 684 C C . GLU A 1 86 ? 19.347 -5.474 -12.035 1.00 93.62 86 GLU A C 1
ATOM 686 O O . GLU A 1 86 ? 19.186 -4.276 -11.807 1.00 93.62 86 GLU A O 1
ATOM 691 N N . ALA A 1 87 ? 18.332 -6.345 -12.043 1.00 93.81 87 ALA A N 1
ATOM 692 C CA . ALA A 1 87 ? 16.948 -5.978 -11.766 1.00 93.81 87 ALA A CA 1
ATOM 693 C C . ALA A 1 87 ? 16.816 -5.326 -10.383 1.00 93.81 87 ALA A C 1
ATOM 695 O O . ALA A 1 87 ? 16.234 -4.251 -10.260 1.00 93.81 87 ALA A O 1
ATOM 696 N N . THR A 1 88 ? 17.434 -5.905 -9.349 1.00 92.88 88 THR A N 1
ATOM 697 C CA . THR A 1 88 ? 17.422 -5.336 -7.989 1.00 92.88 88 THR A CA 1
ATOM 698 C C . THR A 1 88 ? 18.046 -3.937 -7.947 1.00 92.88 88 THR A C 1
ATOM 700 O O . THR A 1 88 ? 17.492 -3.015 -7.341 1.00 92.88 88 THR A O 1
ATOM 703 N N . VAL A 1 89 ? 19.186 -3.746 -8.620 1.00 93.94 89 VAL A N 1
ATOM 704 C CA . VAL A 1 89 ? 19.849 -2.435 -8.719 1.00 93.94 89 VAL A CA 1
ATOM 705 C C . VAL A 1 89 ? 18.988 -1.441 -9.502 1.00 93.94 89 VAL A C 1
ATOM 707 O O . VAL A 1 89 ? 18.846 -0.292 -9.081 1.00 93.94 89 VAL A O 1
ATOM 710 N N . CYS A 1 90 ? 18.389 -1.874 -10.612 1.00 94.56 90 CYS A N 1
ATOM 711 C CA . CYS A 1 90 ? 17.500 -1.067 -11.441 1.00 94.56 90 CYS A CA 1
ATOM 712 C C . CYS A 1 90 ? 16.280 -0.584 -10.648 1.00 94.56 90 CYS A C 1
ATOM 714 O O . CYS A 1 90 ? 16.032 0.619 -10.591 1.00 94.56 90 CYS A O 1
ATOM 716 N N . LEU A 1 91 ? 15.593 -1.488 -9.942 1.00 95.31 91 LEU A N 1
ATOM 717 C CA . LEU A 1 91 ? 14.463 -1.147 -9.078 1.00 95.31 91 LEU A CA 1
ATOM 718 C C . LEU A 1 91 ? 14.874 -0.144 -7.998 1.00 95.31 91 LEU A C 1
ATOM 720 O O . LEU A 1 91 ? 14.187 0.854 -7.798 1.00 95.31 91 LEU A O 1
ATOM 724 N N . ARG A 1 92 ? 16.029 -0.331 -7.349 1.00 94.44 92 ARG A N 1
ATOM 725 C CA . ARG A 1 92 ? 16.518 0.643 -6.362 1.00 94.44 92 ARG A CA 1
ATOM 726 C C . ARG A 1 92 ? 16.744 2.026 -6.983 1.00 94.44 92 ARG A C 1
ATOM 728 O O . ARG A 1 92 ? 16.343 3.028 -6.393 1.00 94.44 92 ARG A O 1
ATOM 735 N N . ARG A 1 93 ? 17.352 2.095 -8.173 1.00 94.56 93 ARG A N 1
ATOM 736 C CA . ARG A 1 93 ? 17.546 3.359 -8.910 1.00 94.56 93 ARG A CA 1
ATOM 737 C C . ARG A 1 93 ? 16.212 3.997 -9.295 1.00 94.56 93 ARG A C 1
ATOM 739 O O . ARG A 1 93 ? 16.079 5.209 -9.161 1.00 94.56 93 ARG A O 1
ATOM 746 N N . MET A 1 94 ? 15.228 3.197 -9.699 1.00 95.88 94 MET A N 1
ATOM 747 C CA . MET A 1 94 ? 13.888 3.677 -10.034 1.00 95.88 94 MET A CA 1
ATOM 748 C C . MET A 1 94 ? 13.161 4.243 -8.816 1.00 95.88 94 MET A C 1
ATOM 750 O O . MET A 1 94 ? 12.599 5.330 -8.900 1.00 95.88 94 MET A O 1
ATOM 754 N N . ALA A 1 95 ? 13.236 3.571 -7.667 1.00 95.81 95 ALA A N 1
ATOM 755 C CA . ALA A 1 95 ? 12.687 4.073 -6.409 1.00 95.81 95 ALA A CA 1
ATOM 756 C C . ALA A 1 95 ? 13.283 5.444 -6.041 1.00 95.81 95 ALA A C 1
ATOM 758 O O . ALA A 1 95 ? 12.545 6.384 -5.754 1.00 95.81 95 ALA A O 1
ATOM 759 N N . LEU A 1 96 ? 14.612 5.586 -6.123 1.00 93.69 96 LEU A N 1
ATOM 760 C CA . LEU A 1 96 ? 15.290 6.863 -5.869 1.00 93.69 96 LEU A CA 1
ATOM 761 C C . LEU A 1 96 ? 14.906 7.942 -6.893 1.00 93.69 96 LEU A C 1
ATOM 763 O O . LEU A 1 96 ? 14.763 9.103 -6.521 1.00 93.69 96 LEU A O 1
ATOM 767 N N . ALA A 1 97 ? 14.715 7.575 -8.162 1.00 94.88 97 ALA A N 1
ATOM 768 C CA . ALA A 1 97 ? 14.253 8.498 -9.196 1.00 94.88 97 ALA A CA 1
ATOM 769 C C . ALA A 1 97 ? 12.811 8.976 -8.951 1.00 94.88 97 ALA A C 1
ATOM 771 O O . ALA A 1 97 ? 12.505 10.142 -9.190 1.00 94.88 97 ALA A O 1
ATOM 772 N N . ILE A 1 98 ? 11.931 8.111 -8.437 1.00 95.44 98 ILE A N 1
ATOM 773 C CA . ILE A 1 98 ? 10.575 8.499 -8.021 1.00 95.44 98 ILE A CA 1
ATOM 774 C C . ILE A 1 98 ? 10.644 9.506 -6.867 1.00 95.44 98 ILE A C 1
ATOM 776 O O . ILE A 1 98 ? 10.009 10.556 -6.941 1.00 95.44 98 ILE A O 1
ATOM 780 N N . GLU A 1 99 ? 11.445 9.230 -5.835 1.00 92.88 99 GLU A N 1
ATOM 781 C CA . GLU A 1 99 ? 11.640 10.135 -4.690 1.00 92.88 99 GLU A CA 1
ATOM 782 C C . GLU A 1 99 ? 12.114 11.528 -5.130 1.00 92.88 99 GLU A C 1
ATOM 784 O O . GLU A 1 99 ? 11.547 12.549 -4.730 1.00 92.88 99 GLU A O 1
ATOM 789 N N . THR A 1 100 ? 13.143 11.591 -5.982 1.00 92.00 100 THR A N 1
ATOM 790 C CA . THR A 1 100 ? 13.689 12.868 -6.461 1.00 92.00 100 THR A CA 1
ATOM 791 C C . THR A 1 100 ? 12.704 13.614 -7.351 1.00 92.00 100 THR A C 1
ATOM 793 O O . THR A 1 100 ? 12.562 14.829 -7.205 1.00 92.00 100 THR A O 1
ATOM 796 N N . ALA A 1 101 ? 11.992 12.916 -8.235 1.00 92.94 101 ALA A N 1
ATOM 797 C CA . ALA A 1 101 ? 11.042 13.543 -9.142 1.00 92.94 101 ALA A CA 1
ATOM 798 C C . ALA A 1 101 ? 9.815 14.088 -8.391 1.00 92.94 101 ALA A C 1
ATOM 800 O O . ALA A 1 101 ? 9.394 15.223 -8.628 1.00 92.94 101 ALA A O 1
ATOM 801 N N . VAL A 1 102 ? 9.275 13.330 -7.432 1.00 91.56 102 VAL A N 1
ATOM 802 C CA . VAL A 1 102 ? 8.159 13.790 -6.593 1.00 91.56 102 VAL A CA 1
ATOM 803 C C . VAL A 1 102 ? 8.570 15.010 -5.772 1.00 91.56 102 VAL A C 1
ATOM 805 O O . VAL A 1 102 ? 7.811 15.978 -5.688 1.00 91.56 102 VAL A O 1
ATOM 808 N N . ARG A 1 103 ? 9.793 15.015 -5.238 1.00 87.88 103 ARG A N 1
ATOM 809 C CA . ARG A 1 103 ? 10.360 16.162 -4.523 1.00 87.88 103 ARG A CA 1
ATOM 810 C C . ARG A 1 103 ? 10.519 17.390 -5.414 1.00 87.88 103 ARG A C 1
ATOM 812 O O . ARG A 1 103 ? 10.150 18.481 -4.992 1.00 87.88 103 ARG A O 1
ATOM 819 N N . ALA A 1 104 ? 11.017 17.215 -6.636 1.00 87.25 104 ALA A N 1
ATOM 820 C CA . ALA A 1 104 ? 11.129 18.298 -7.608 1.00 87.25 104 ALA A CA 1
ATOM 821 C C . ALA A 1 104 ? 9.750 18.878 -7.967 1.00 87.25 104 ALA A C 1
ATOM 823 O O . ALA A 1 104 ? 9.605 20.091 -8.056 1.00 87.25 104 ALA A O 1
ATOM 824 N N . SER A 1 105 ? 8.722 18.027 -8.085 1.00 84.00 105 SER A N 1
ATOM 825 C CA . SER A 1 105 ? 7.344 18.462 -8.366 1.00 84.00 105 SER A CA 1
ATOM 826 C C . SER A 1 105 ? 6.668 19.209 -7.209 1.00 84.00 105 SER A C 1
ATOM 828 O O . SER A 1 105 ? 5.697 19.926 -7.429 1.00 84.00 105 SER A O 1
ATOM 830 N N . ALA A 1 106 ? 7.142 19.021 -5.973 1.00 75.38 106 ALA A N 1
ATOM 831 C CA . ALA A 1 106 ? 6.551 19.615 -4.776 1.00 75.38 106 ALA A CA 1
ATOM 832 C C . ALA A 1 106 ? 7.079 21.027 -4.470 1.00 75.38 106 ALA A C 1
ATOM 834 O O . ALA A 1 106 ? 6.511 21.705 -3.616 1.00 75.38 106 ALA A O 1
ATOM 835 N N . MET A 1 107 ? 8.148 21.467 -5.141 1.00 65.31 107 MET A N 1
ATOM 836 C CA . MET A 1 107 ? 8.682 22.822 -5.015 1.00 65.31 107 MET A CA 1
ATOM 837 C C . MET A 1 107 ? 7.916 23.758 -5.965 1.00 65.31 107 MET A C 1
ATOM 839 O O . MET A 1 107 ? 8.018 23.587 -7.182 1.00 65.31 107 MET A O 1
ATOM 843 N N . PRO A 1 108 ? 7.153 24.749 -5.465 1.00 48.81 108 PRO A N 1
ATOM 844 C CA . PRO A 1 108 ? 6.561 25.774 -6.318 1.00 48.81 108 PRO A CA 1
ATOM 845 C C . PRO A 1 108 ? 7.675 26.568 -7.013 1.00 48.81 108 PRO A C 1
ATOM 847 O O . PRO A 1 108 ? 8.691 26.885 -6.395 1.00 48.81 108 PRO A O 1
ATOM 850 N N . GLY A 1 109 ? 7.485 26.858 -8.301 1.00 46.84 109 GLY A N 1
ATOM 851 C CA . GLY A 1 109 ? 8.514 27.368 -9.205 1.00 46.84 109 GLY A CA 1
ATOM 852 C C . GLY A 1 109 ? 9.323 28.560 -8.683 1.00 46.84 109 GLY A C 1
ATOM 853 O O . GLY A 1 109 ? 8.779 29.609 -8.345 1.00 46.84 109 GLY A O 1
ATOM 854 N N . GLN A 1 110 ? 10.649 28.427 -8.733 1.00 41.88 110 GLN A N 1
ATOM 855 C CA . GLN A 1 110 ? 11.508 29.578 -8.986 1.00 41.88 110 GLN A CA 1
ATOM 856 C C . GLN A 1 110 ? 11.280 29.999 -10.439 1.00 41.88 110 GLN A C 1
ATOM 858 O O . GLN A 1 110 ? 11.605 29.258 -11.365 1.00 41.88 110 GLN A O 1
ATOM 863 N N . TYR A 1 111 ? 10.711 31.184 -10.641 1.00 35.12 111 TYR A N 1
ATOM 864 C CA . TYR A 1 111 ? 10.758 31.858 -11.931 1.00 35.12 111 TYR A CA 1
ATOM 865 C C . TYR A 1 111 ? 12.223 31.956 -12.384 1.00 35.12 111 TYR A C 1
ATOM 867 O O . TYR A 1 111 ? 13.084 32.441 -11.655 1.00 35.12 111 TYR A O 1
ATOM 875 N N . GLN A 1 112 ? 12.508 31.538 -13.609 1.00 49.84 112 GLN A N 1
ATOM 876 C CA . GLN A 1 112 ? 13.674 31.982 -14.366 1.00 49.84 112 GLN A CA 1
ATOM 877 C C . GLN A 1 112 ? 13.671 33.519 -14.493 1.00 49.84 112 GLN A C 1
ATOM 879 O O . GLN A 1 112 ? 12.946 34.101 -15.302 1.00 49.84 112 GLN A O 1
ATOM 884 N N . GLN A 1 113 ? 14.446 34.185 -13.637 1.00 46.72 113 GLN A N 1
ATOM 885 C CA . GLN A 1 113 ? 14.679 35.623 -13.693 1.00 46.72 113 GLN A CA 1
ATOM 886 C C . GLN A 1 113 ? 15.717 35.906 -14.784 1.00 46.72 113 GLN A C 1
ATOM 888 O O . GLN A 1 113 ? 16.900 35.595 -14.652 1.00 46.72 113 GLN A O 1
ATOM 893 N N . GLN A 1 114 ? 15.241 36.456 -15.897 1.00 49.41 114 GLN A N 1
ATOM 894 C CA . GLN A 1 114 ? 16.064 36.967 -16.986 1.00 49.41 114 GLN A CA 1
ATOM 895 C C . GLN A 1 114 ? 16.779 38.249 -16.514 1.00 49.41 114 GLN A C 1
ATOM 897 O O . GLN A 1 114 ? 16.177 39.108 -15.873 1.00 49.41 114 GLN A O 1
ATOM 902 N N . GLN A 1 115 ? 18.082 38.339 -16.778 1.00 48.41 115 GLN A N 1
ATOM 903 C CA . GLN A 1 115 ? 18.970 39.425 -16.350 1.00 48.41 115 GLN A CA 1
ATOM 904 C C . GLN A 1 115 ? 18.625 40.772 -17.008 1.00 48.41 115 GLN A C 1
ATOM 906 O O . GLN A 1 115 ? 18.469 40.810 -18.225 1.00 48.41 115 GLN A O 1
ATOM 911 N N . ALA A 1 116 ? 18.632 41.865 -16.227 1.00 40.00 116 ALA A N 1
ATOM 912 C CA . ALA A 1 116 ? 19.386 43.109 -16.490 1.00 40.00 116 ALA A CA 1
ATOM 913 C C . ALA A 1 116 ? 19.006 44.244 -15.505 1.00 40.00 116 ALA A C 1
ATOM 915 O O . ALA A 1 116 ? 17.833 44.577 -15.385 1.00 40.00 116 ALA A O 1
ATOM 916 N N . GLY A 1 117 ? 20.007 44.900 -14.890 1.00 32.19 117 GLY A N 1
ATOM 917 C CA . GLY A 1 117 ? 19.903 46.322 -14.498 1.00 32.19 117 GLY A CA 1
ATOM 918 C C . GLY A 1 117 ? 20.130 46.728 -13.028 1.00 32.19 117 GLY A C 1
ATOM 919 O O . GLY A 1 117 ? 19.176 46.960 -12.310 1.00 32.19 117 GLY A O 1
ATOM 920 N N . HIS A 1 118 ? 21.403 46.913 -12.654 1.00 41.75 118 HIS A N 1
ATOM 921 C CA . HIS A 1 118 ? 21.990 48.078 -11.953 1.00 41.75 118 HIS A CA 1
ATOM 922 C C . HIS A 1 118 ? 21.529 48.575 -10.553 1.00 41.75 118 HIS A C 1
ATOM 924 O O . HIS A 1 118 ? 20.402 48.996 -10.338 1.00 41.75 118 HIS A O 1
ATOM 930 N N . GLN A 1 119 ? 22.580 48.766 -9.736 1.00 41.50 119 GLN A N 1
ATOM 931 C CA . GLN A 1 119 ? 22.844 49.773 -8.690 1.00 41.50 119 GLN A CA 1
ATOM 932 C C . GLN A 1 119 ? 22.713 49.403 -7.204 1.00 41.50 119 GLN A C 1
ATOM 934 O O . GLN A 1 119 ? 21.783 48.766 -6.730 1.00 41.50 119 GLN A O 1
ATOM 939 N N . GLN A 1 120 ? 23.779 49.807 -6.513 1.00 48.53 120 GLN A N 1
ATOM 940 C CA . GLN A 1 120 ? 24.211 49.479 -5.165 1.00 48.53 120 GLN A CA 1
ATOM 941 C C . GLN A 1 120 ? 23.395 50.258 -4.133 1.00 48.53 120 GLN A C 1
ATOM 943 O O . GLN A 1 120 ? 23.181 51.457 -4.299 1.00 48.53 120 GLN A O 1
ATOM 948 N N . HIS A 1 121 ? 23.032 49.604 -3.031 1.00 42.22 121 HIS A N 1
ATOM 949 C CA . HIS A 1 121 ? 22.739 50.304 -1.789 1.00 42.22 121 HIS A CA 1
ATOM 950 C C . HIS A 1 121 ? 23.210 49.478 -0.592 1.00 42.22 121 HIS A C 1
ATOM 952 O O . HIS A 1 121 ? 22.897 48.295 -0.465 1.00 42.22 121 HIS A O 1
ATOM 958 N N . ASP A 1 122 ? 24.014 50.141 0.231 1.00 44.88 122 ASP A N 1
ATOM 959 C CA . ASP A 1 122 ? 24.575 49.688 1.496 1.00 44.88 122 ASP A CA 1
ATOM 960 C C . ASP A 1 122 ? 23.486 49.691 2.584 1.00 44.88 122 ASP A C 1
ATOM 962 O O . ASP A 1 122 ? 22.636 50.588 2.622 1.00 44.88 122 ASP A O 1
ATOM 966 N N . GLY A 1 123 ? 23.482 48.677 3.447 1.00 37.25 123 GLY A N 1
ATOM 967 C CA . GLY A 1 123 ? 22.471 48.524 4.491 1.00 37.25 123 GLY A CA 1
ATOM 968 C C . GLY A 1 123 ? 22.512 47.156 5.160 1.00 37.25 123 GLY A C 1
ATOM 969 O O . GLY A 1 123 ? 22.056 46.162 4.600 1.00 37.25 123 GLY A O 1
ATOM 970 N N . GLY A 1 124 ? 23.056 47.116 6.379 1.00 47.25 124 GLY A N 1
ATOM 971 C CA . GLY A 1 124 ? 23.134 45.924 7.216 1.00 47.25 124 GLY A CA 1
ATOM 972 C C . GLY A 1 124 ? 21.778 45.244 7.415 1.00 47.25 124 GLY A C 1
ATOM 973 O O . GLY A 1 124 ? 20.819 45.846 7.892 1.00 47.25 124 GLY A O 1
ATOM 974 N N . GLY A 1 125 ? 21.726 43.960 7.082 1.00 37.62 125 GLY A N 1
ATOM 975 C CA . GLY A 1 125 ? 20.583 43.091 7.307 1.00 37.62 125 GLY A CA 1
ATOM 976 C C . GLY A 1 125 ? 21.093 41.712 7.683 1.00 37.62 125 GLY A C 1
ATOM 977 O O . GLY A 1 125 ? 21.976 41.175 7.017 1.00 37.62 125 GLY A O 1
ATOM 978 N N . ALA A 1 126 ? 20.573 41.182 8.789 1.00 47.50 126 ALA A N 1
ATOM 979 C CA . ALA A 1 126 ? 20.841 39.838 9.272 1.00 47.50 126 ALA A CA 1
ATOM 980 C C . ALA A 1 126 ? 20.843 38.843 8.103 1.00 47.50 126 ALA A C 1
ATOM 982 O O . ALA A 1 126 ? 19.894 38.804 7.317 1.00 47.50 126 ALA A O 1
ATOM 983 N N . GLY A 1 127 ? 21.933 38.080 7.981 1.00 41.66 127 GLY A N 1
ATOM 984 C CA . GLY A 1 127 ? 22.072 37.076 6.935 1.00 41.66 127 GLY A CA 1
ATOM 985 C C . GLY A 1 127 ? 20.850 36.153 6.908 1.00 41.66 127 GLY A C 1
ATOM 986 O O . GLY A 1 127 ? 20.246 35.913 7.958 1.00 41.66 127 GLY A O 1
ATOM 987 N N . PRO A 1 128 ? 20.461 35.643 5.729 1.00 48.06 128 PRO A N 1
ATOM 988 C CA . PRO A 1 128 ? 19.331 34.739 5.627 1.00 48.06 128 PRO A CA 1
ATOM 989 C C . PRO A 1 128 ? 19.598 33.549 6.547 1.00 48.06 128 PRO A C 1
ATOM 991 O O . PRO A 1 128 ? 20.567 32.810 6.364 1.00 48.06 128 PRO A O 1
ATOM 994 N N . THR A 1 129 ? 18.753 33.378 7.562 1.00 45.22 129 THR A N 1
ATOM 995 C CA . THR A 1 129 ? 18.646 32.116 8.280 1.00 45.22 129 THR A CA 1
ATOM 996 C C . THR A 1 129 ? 18.331 31.069 7.226 1.00 45.22 129 THR A C 1
ATOM 998 O O . THR A 1 129 ? 17.230 31.035 6.682 1.00 45.22 129 THR A O 1
ATOM 1001 N N . ILE A 1 130 ? 19.334 30.262 6.872 1.00 43.81 130 ILE A N 1
ATOM 1002 C CA . ILE A 1 130 ? 19.154 29.101 6.005 1.00 43.81 130 ILE A CA 1
ATOM 1003 C C . ILE A 1 130 ? 18.019 28.310 6.659 1.00 43.81 130 ILE A C 1
ATOM 1005 O O . ILE A 1 130 ? 18.198 27.884 7.806 1.00 43.81 130 ILE A O 1
ATOM 1009 N N . PRO A 1 131 ? 16.838 28.172 6.024 1.00 45.34 131 PRO A N 1
ATOM 1010 C CA . PRO A 1 131 ? 15.775 27.390 6.620 1.00 45.34 131 PRO A CA 1
ATOM 1011 C C . PRO A 1 131 ? 16.359 26.001 6.848 1.00 45.34 131 PRO A C 1
ATOM 1013 O O . PRO A 1 131 ? 16.841 25.372 5.903 1.00 45.34 131 PRO A O 1
ATOM 1016 N N . ALA A 1 132 ? 16.403 25.578 8.116 1.00 43.47 132 ALA A N 1
ATOM 1017 C CA . ALA A 1 132 ? 16.848 24.247 8.498 1.00 43.47 132 ALA A CA 1
ATOM 1018 C C . ALA A 1 132 ? 16.177 23.267 7.540 1.00 43.47 132 ALA A C 1
ATOM 1020 O O . ALA A 1 132 ? 14.951 23.294 7.426 1.00 43.47 132 ALA A O 1
ATOM 1021 N N . ALA A 1 133 ? 16.981 22.514 6.779 1.00 49.81 133 ALA A N 1
ATOM 1022 C CA . ALA A 1 133 ? 16.496 21.684 5.687 1.00 49.81 133 ALA A CA 1
ATOM 1023 C C . ALA A 1 133 ? 15.304 20.867 6.191 1.00 49.81 133 ALA A C 1
ATOM 1025 O O . ALA A 1 133 ? 15.471 19.987 7.037 1.00 49.81 133 ALA A O 1
ATOM 1026 N N . ALA A 1 134 ? 14.096 21.225 5.743 1.00 56.62 134 ALA A N 1
ATOM 1027 C CA . ALA A 1 134 ? 12.886 20.552 6.176 1.00 56.62 134 ALA A CA 1
ATOM 1028 C C . ALA A 1 134 ? 13.082 19.067 5.880 1.00 56.62 134 ALA A C 1
ATOM 1030 O O . ALA A 1 134 ? 13.380 18.698 4.740 1.00 56.62 134 ALA A O 1
ATOM 1031 N N . LYS A 1 135 ? 13.004 18.235 6.922 1.00 64.56 135 LYS A N 1
ATOM 1032 C CA . LYS A 1 135 ? 13.200 16.795 6.798 1.00 64.56 135 LYS A CA 1
ATOM 1033 C C . LYS A 1 135 ? 12.222 16.281 5.744 1.00 64.56 135 LYS A C 1
ATOM 1035 O O . LYS A 1 135 ? 11.017 16.510 5.830 1.00 64.56 135 LYS A O 1
ATOM 1040 N N . GLN A 1 136 ? 12.777 15.716 4.679 1.00 72.31 136 GLN A N 1
ATOM 1041 C CA . GLN A 1 136 ? 12.024 15.415 3.472 1.00 72.31 136 GLN A CA 1
ATOM 1042 C C . GLN A 1 136 ? 11.264 14.113 3.671 1.00 72.31 136 GLN A C 1
ATOM 1044 O O . GLN A 1 136 ? 11.851 13.084 3.993 1.00 72.31 136 GLN A O 1
ATOM 1049 N N . ARG A 1 137 ? 9.953 14.170 3.447 1.00 82.50 137 ARG A N 1
ATOM 1050 C CA . ARG A 1 137 ? 9.070 13.018 3.578 1.00 82.50 137 ARG A CA 1
ATOM 1051 C C . ARG A 1 137 ? 9.388 11.969 2.510 1.00 82.50 137 ARG A C 1
ATOM 1053 O O . ARG A 1 137 ? 9.387 12.295 1.324 1.00 82.50 137 ARG A O 1
ATOM 1060 N N . GLN A 1 138 ? 9.574 10.722 2.937 1.00 89.81 138 GLN A N 1
ATOM 1061 C CA . GLN A 1 138 ? 9.708 9.570 2.045 1.00 89.81 138 GLN A CA 1
ATOM 1062 C C . GLN A 1 138 ? 8.386 9.267 1.338 1.00 89.81 138 GLN A C 1
ATOM 1064 O O . GLN A 1 138 ? 7.306 9.321 1.940 1.00 89.81 138 GLN A O 1
ATOM 1069 N N . VAL A 1 139 ? 8.479 8.917 0.061 1.00 93.56 139 VAL A N 1
ATOM 1070 C CA . VAL A 1 139 ? 7.337 8.664 -0.820 1.00 93.56 139 VAL A CA 1
ATOM 1071 C C . VAL A 1 139 ? 7.171 7.169 -1.077 1.00 93.56 139 VAL A C 1
ATOM 1073 O O . VAL A 1 139 ? 6.065 6.639 -0.946 1.00 93.56 139 VAL A O 1
ATOM 1076 N N . VAL A 1 140 ? 8.261 6.480 -1.409 1.00 95.81 140 VAL A N 1
ATOM 1077 C CA . VAL A 1 140 ? 8.286 5.073 -1.810 1.00 95.81 140 VAL A CA 1
ATOM 1078 C C . VAL A 1 140 ? 8.672 4.209 -0.616 1.00 95.81 140 VAL A C 1
ATOM 1080 O O . VAL A 1 140 ? 9.723 4.391 -0.008 1.00 95.81 140 VAL A O 1
ATOM 1083 N N . HIS A 1 141 ? 7.834 3.224 -0.301 1.00 95.12 141 HIS A N 1
ATOM 1084 C CA . HIS A 1 141 ? 8.148 2.224 0.713 1.00 95.12 141 HIS A CA 1
ATOM 1085 C C . HIS A 1 141 ? 9.052 1.124 0.149 1.00 95.12 141 HIS A C 1
ATOM 1087 O O . HIS A 1 141 ? 10.082 0.791 0.739 1.00 95.12 141 HIS A O 1
ATOM 1093 N N . ALA A 1 142 ? 8.654 0.553 -0.990 1.00 94.81 142 ALA A N 1
ATOM 1094 C CA . ALA A 1 142 ? 9.387 -0.510 -1.661 1.00 94.81 142 ALA A CA 1
ATOM 1095 C C . ALA A 1 142 ? 8.929 -0.662 -3.115 1.00 94.81 142 ALA A C 1
ATOM 1097 O O . ALA A 1 142 ? 7.777 -0.384 -3.449 1.00 94.81 142 ALA A O 1
ATOM 1098 N N . LEU A 1 143 ? 9.825 -1.178 -3.954 1.00 96.50 143 LEU A N 1
ATOM 1099 C CA . LEU A 1 143 ? 9.491 -1.722 -5.266 1.00 96.50 143 LEU A CA 1
ATOM 1100 C C . LEU A 1 143 ? 9.740 -3.226 -5.248 1.00 96.50 143 LEU A C 1
ATOM 1102 O O . LEU A 1 143 ? 10.815 -3.664 -4.839 1.00 96.50 143 LEU A O 1
ATOM 1106 N N . GLN A 1 144 ? 8.753 -4.010 -5.672 1.00 95.25 144 GLN A N 1
ATOM 1107 C CA . GLN A 1 144 ? 8.823 -5.471 -5.663 1.00 95.25 144 GLN A CA 1
ATOM 1108 C C . GLN A 1 144 ? 8.545 -6.018 -7.057 1.00 95.25 144 GLN A C 1
ATOM 1110 O O . GLN A 1 144 ? 7.599 -5.589 -7.710 1.00 95.25 144 GLN A O 1
ATOM 1115 N N . LEU A 1 145 ? 9.350 -6.980 -7.503 1.00 95.69 145 LEU A N 1
ATOM 1116 C CA . LEU A 1 145 ? 9.095 -7.695 -8.748 1.00 95.69 145 LEU A CA 1
ATOM 1117 C C . LEU A 1 145 ? 8.093 -8.823 -8.480 1.00 95.69 145 LEU A C 1
ATOM 1119 O O . LEU A 1 145 ? 8.310 -9.645 -7.589 1.00 95.69 145 LEU A O 1
ATOM 1123 N N . VAL A 1 146 ? 7.002 -8.853 -9.235 1.00 96.06 146 VAL A N 1
ATOM 1124 C CA . VAL A 1 146 ? 5.924 -9.839 -9.111 1.00 96.06 146 VAL A CA 1
ATOM 1125 C C . VAL A 1 146 ? 5.549 -10.386 -10.484 1.00 96.06 146 VAL A C 1
ATOM 1127 O O . VAL A 1 146 ? 5.792 -9.745 -11.503 1.00 96.06 146 VAL A O 1
ATOM 1130 N N . ARG A 1 147 ? 4.950 -11.575 -10.516 1.00 95.75 147 ARG A N 1
ATOM 1131 C CA . ARG A 1 147 ? 4.356 -12.148 -11.728 1.00 95.75 147 ARG A CA 1
ATOM 1132 C C . ARG A 1 147 ? 2.856 -11.900 -11.709 1.00 95.75 147 ARG A C 1
ATOM 1134 O O . ARG A 1 147 ? 2.240 -11.935 -10.644 1.00 95.75 147 ARG A O 1
ATOM 1141 N N . GLY A 1 148 ? 2.281 -11.639 -12.872 1.00 94.62 148 GLY A N 1
ATOM 1142 C CA . GLY A 1 148 ? 0.845 -11.460 -13.024 1.00 94.62 148 GLY A CA 1
ATOM 1143 C C . GLY A 1 148 ? 0.417 -11.617 -14.473 1.00 94.62 148 GLY A C 1
ATOM 1144 O O . GLY A 1 148 ? 1.240 -11.593 -15.387 1.00 94.62 148 GLY A O 1
ATOM 1145 N N . ARG A 1 149 ? -0.887 -11.771 -14.690 1.00 95.25 149 ARG A N 1
ATOM 1146 C CA . ARG A 1 149 ? -1.474 -11.808 -16.028 1.00 95.25 149 ARG A CA 1
ATOM 1147 C C . ARG A 1 149 ? -2.312 -10.544 -16.237 1.00 95.25 149 ARG A C 1
ATOM 1149 O O . ARG A 1 149 ? -3.202 -10.293 -15.423 1.00 95.25 149 ARG A O 1
ATOM 1156 N N . PRO A 1 150 ? -2.055 -9.752 -17.291 1.00 93.56 150 PRO A N 1
ATOM 1157 C CA . PRO A 1 150 ? -2.884 -8.597 -17.590 1.00 93.56 150 PRO A CA 1
ATOM 1158 C C . PRO A 1 150 ? -4.340 -9.017 -17.818 1.00 93.56 150 PRO A C 1
ATOM 1160 O O . PRO A 1 150 ? -4.614 -9.968 -18.548 1.00 93.56 150 PRO A O 1
ATOM 1163 N N . PHE A 1 151 ? -5.270 -8.294 -17.193 1.00 92.44 151 PHE A N 1
ATOM 1164 C CA . PHE A 1 151 ? -6.706 -8.535 -17.356 1.00 92.44 151 PHE A CA 1
ATOM 1165 C C . PHE A 1 151 ? -7.217 -8.085 -18.731 1.00 92.44 151 PHE A C 1
ATOM 1167 O O . PHE A 1 151 ? -8.071 -8.734 -19.329 1.00 92.44 151 PHE A O 1
ATOM 1174 N N . TYR A 1 152 ? -6.699 -6.964 -19.238 1.00 91.19 152 TYR A N 1
ATOM 1175 C CA . TYR A 1 152 ? -7.095 -6.437 -20.539 1.00 91.19 152 TYR A CA 1
ATOM 1176 C C . TYR A 1 152 ? -6.321 -7.124 -21.670 1.00 91.19 152 TYR A C 1
ATOM 1178 O O . TYR A 1 152 ? -5.090 -7.061 -21.732 1.00 91.19 152 TYR A O 1
ATOM 1186 N N . GLY A 1 153 ? -7.066 -7.730 -22.595 1.00 92.75 153 GLY A N 1
ATOM 1187 C CA . GLY A 1 153 ? -6.531 -8.526 -23.701 1.00 92.75 153 GLY A CA 1
ATOM 1188 C C . GLY A 1 153 ? -6.435 -10.017 -23.369 1.00 92.75 153 GLY A C 1
ATOM 1189 O O . GLY A 1 153 ? -6.635 -10.434 -22.232 1.00 92.75 153 GLY A O 1
ATOM 1190 N N . TYR A 1 154 ? -6.155 -10.835 -24.384 1.00 94.12 154 TYR A N 1
ATOM 1191 C CA . TYR A 1 154 ? -5.952 -12.272 -24.210 1.00 94.12 154 TYR A CA 1
ATOM 1192 C C . TYR A 1 154 ? -4.459 -12.573 -24.075 1.00 94.12 154 TYR A C 1
ATOM 1194 O O . TYR A 1 154 ? -3.703 -12.398 -25.029 1.00 94.12 154 TYR A O 1
ATOM 1202 N N . HIS A 1 155 ? -4.051 -13.035 -22.894 1.00 93.44 155 HIS A N 1
ATOM 1203 C CA . HIS A 1 155 ? -2.662 -13.369 -22.574 1.00 93.44 155 HIS A CA 1
ATOM 1204 C C . HIS A 1 155 ? -2.607 -14.778 -21.993 1.00 93.44 155 HIS A C 1
ATOM 1206 O O . HIS A 1 155 ? -3.284 -15.070 -21.007 1.00 93.44 155 HIS A O 1
ATOM 1212 N N . ILE A 1 156 ? -1.816 -15.656 -22.606 1.00 94.62 156 ILE A N 1
ATOM 1213 C CA . ILE A 1 156 ? -1.626 -17.031 -22.121 1.00 94.62 156 ILE A CA 1
ATOM 1214 C C . ILE A 1 156 ? -0.580 -17.040 -21.007 1.00 94.62 156 ILE A C 1
ATOM 1216 O O . ILE A 1 156 ? -0.791 -17.642 -19.955 1.00 94.62 156 ILE A O 1
ATOM 1220 N N . ASP A 1 157 ? 0.512 -16.313 -21.203 1.00 94.31 157 ASP A N 1
ATOM 1221 C CA . ASP A 1 157 ? 1.643 -16.332 -20.287 1.00 94.31 157 ASP A CA 1
ATOM 1222 C C . ASP A 1 157 ? 1.542 -15.248 -19.212 1.00 94.31 157 ASP A C 1
ATOM 1224 O O . ASP A 1 157 ? 0.905 -14.204 -19.379 1.00 94.31 157 ASP A O 1
ATOM 1228 N N . GLU A 1 158 ? 2.170 -15.520 -18.071 1.00 94.94 158 GLU A N 1
ATOM 1229 C CA . GLU A 1 158 ? 2.397 -14.505 -17.047 1.00 94.94 158 GLU A CA 1
ATOM 1230 C C . GLU A 1 158 ? 3.524 -13.567 -17.468 1.00 94.94 158 GLU A C 1
ATOM 1232 O O . GLU A 1 158 ? 4.548 -13.997 -17.999 1.00 94.94 158 GLU A O 1
ATOM 1237 N N . GLN A 1 159 ? 3.359 -12.294 -17.136 1.00 94.31 159 GLN A N 1
ATOM 1238 C CA . GLN A 1 159 ? 4.343 -11.248 -17.359 1.00 94.31 159 GLN A CA 1
ATOM 1239 C C . GLN A 1 159 ? 4.878 -10.750 -16.017 1.00 94.31 159 GLN A C 1
ATOM 1241 O 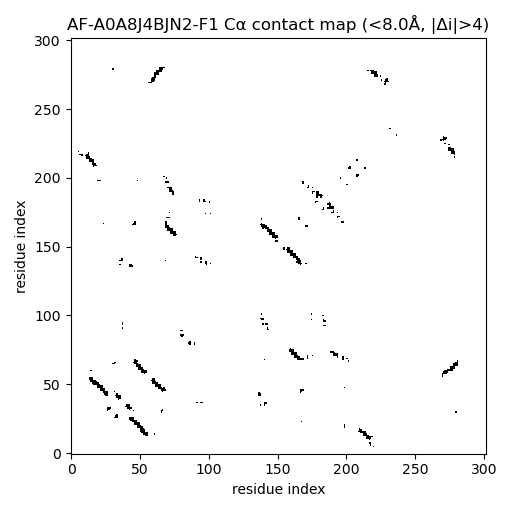O . GLN A 1 159 ? 4.259 -10.927 -14.959 1.00 94.31 159 GLN A O 1
ATOM 1246 N N . LEU A 1 160 ? 6.056 -10.138 -16.057 1.00 95.62 160 LEU A N 1
ATOM 1247 C CA . LEU A 1 160 ? 6.639 -9.499 -14.890 1.00 95.62 160 LEU A CA 1
ATOM 1248 C C . LEU A 1 160 ? 6.044 -8.098 -14.711 1.00 95.62 160 LEU A C 1
ATOM 1250 O O . LEU A 1 160 ? 5.836 -7.350 -15.664 1.00 95.62 160 LEU A O 1
ATOM 1254 N N . TYR A 1 161 ? 5.799 -7.742 -13.458 1.00 97.25 161 TYR A N 1
ATOM 1255 C CA . TYR A 1 161 ? 5.304 -6.442 -13.037 1.00 97.25 161 TYR A CA 1
ATOM 1256 C C . TYR A 1 161 ? 6.114 -5.934 -11.854 1.00 97.25 161 TYR A C 1
ATOM 1258 O O . TYR A 1 161 ? 6.582 -6.698 -11.009 1.00 97.25 161 TYR A O 1
ATOM 1266 N N . ILE A 1 162 ? 6.229 -4.619 -11.754 1.00 97.69 162 ILE A N 1
ATOM 1267 C CA . ILE A 1 162 ? 6.780 -3.938 -10.592 1.00 97.69 162 ILE A CA 1
ATOM 1268 C C . ILE A 1 162 ? 5.604 -3.477 -9.743 1.00 97.69 162 ILE A C 1
ATOM 1270 O O . ILE A 1 162 ? 4.840 -2.601 -10.147 1.00 97.69 162 ILE A O 1
ATOM 1274 N N . LYS A 1 163 ? 5.467 -4.054 -8.552 1.00 97.94 163 LYS A N 1
ATOM 1275 C CA . LYS A 1 163 ? 4.565 -3.572 -7.510 1.00 97.94 163 LYS A CA 1
ATOM 1276 C C . LYS A 1 163 ? 5.222 -2.383 -6.814 1.00 97.94 163 LYS A C 1
ATOM 1278 O O . LYS A 1 163 ? 6.237 -2.535 -6.130 1.00 97.94 163 LYS A O 1
ATOM 1283 N N . VAL A 1 164 ? 4.648 -1.201 -7.008 1.00 98.12 164 VAL A N 1
ATOM 1284 C CA . VAL A 1 164 ? 5.104 0.060 -6.419 1.00 98.12 164 VAL A CA 1
ATOM 1285 C C . VAL A 1 164 ? 4.334 0.292 -5.125 1.00 98.12 164 VAL A C 1
ATOM 1287 O O . VAL A 1 164 ? 3.144 0.584 -5.179 1.00 98.12 164 VAL A O 1
ATOM 1290 N N . LEU A 1 165 ? 4.988 0.162 -3.966 1.00 97.81 165 LEU A N 1
ATOM 1291 C CA . LEU A 1 165 ? 4.388 0.451 -2.659 1.00 97.81 165 LEU A CA 1
ATOM 1292 C C . LEU A 1 165 ? 4.779 1.855 -2.198 1.00 97.81 165 LEU A C 1
ATOM 1294 O O . LEU A 1 165 ? 5.967 2.187 -2.151 1.00 97.81 165 LEU A O 1
ATOM 1298 N N . LEU A 1 166 ? 3.794 2.663 -1.810 1.00 97.06 166 LEU A N 1
ATOM 1299 C CA . LEU A 1 166 ? 3.995 4.044 -1.361 1.00 97.06 166 LEU A CA 1
ATOM 1300 C C . LEU A 1 166 ? 3.642 4.208 0.120 1.00 97.06 166 LEU A C 1
ATOM 1302 O O . LEU A 1 166 ? 2.827 3.469 0.666 1.00 97.06 166 LEU A O 1
ATOM 1306 N N . TYR A 1 167 ? 4.213 5.216 0.779 1.00 95.44 167 TYR A N 1
ATOM 1307 C CA . TYR A 1 167 ? 3.824 5.571 2.149 1.00 95.44 167 TYR A CA 1
ATOM 1308 C C . TYR A 1 167 ? 2.489 6.320 2.199 1.00 95.44 167 TYR A C 1
ATOM 1310 O O . TYR A 1 167 ? 1.737 6.193 3.159 1.00 95.44 167 TYR A O 1
ATOM 1318 N N . ASN A 1 168 ? 2.177 7.121 1.184 1.00 95.69 168 ASN A N 1
ATOM 1319 C CA . ASN A 1 168 ? 1.002 7.983 1.180 1.00 95.69 168 ASN A CA 1
ATOM 1320 C C . ASN A 1 168 ? -0.008 7.565 0.105 1.00 95.69 168 ASN A C 1
ATOM 1322 O O . ASN A 1 168 ? 0.332 7.605 -1.080 1.00 95.69 168 ASN A O 1
ATOM 1326 N N . PRO A 1 169 ? -1.272 7.292 0.464 1.00 96.44 169 PRO A N 1
ATOM 1327 C CA . PRO A 1 169 ? -2.322 7.025 -0.521 1.00 96.44 169 PRO A CA 1
ATOM 1328 C C . PRO A 1 169 ? -2.533 8.157 -1.530 1.00 96.44 169 PRO A C 1
ATOM 1330 O O . PRO A 1 169 ? -2.860 7.902 -2.682 1.00 96.44 169 PRO A O 1
ATOM 1333 N N . GLN A 1 170 ? -2.300 9.407 -1.121 1.00 94.44 170 GLN A N 1
ATOM 1334 C CA . GLN A 1 170 ? -2.487 10.579 -1.985 1.00 94.44 170 GLN A CA 1
ATOM 1335 C C . GLN A 1 170 ? -1.400 10.714 -3.065 1.00 94.44 170 GLN A C 1
ATOM 1337 O O . GLN A 1 170 ? -1.586 11.434 -4.042 1.00 94.44 170 GLN A O 1
ATOM 1342 N N . ASP A 1 171 ? -0.273 10.012 -2.916 1.00 95.44 171 ASP A N 1
ATOM 1343 C CA . ASP A 1 171 ? 0.830 10.074 -3.878 1.00 95.44 171 ASP A CA 1
ATOM 1344 C C . ASP A 1 171 ? 0.676 9.067 -5.027 1.00 95.44 171 ASP A C 1
ATOM 1346 O O . ASP A 1 171 ? 1.371 9.197 -6.033 1.00 95.44 171 ASP A O 1
ATOM 1350 N N . VAL A 1 172 ? -0.268 8.120 -4.932 1.00 97.19 172 VAL A N 1
ATOM 1351 C CA . VAL A 1 172 ? -0.491 7.062 -5.936 1.00 97.19 172 VAL A CA 1
ATOM 1352 C C . VAL A 1 172 ? -0.750 7.649 -7.320 1.00 97.19 172 VAL A C 1
ATOM 1354 O O . VAL A 1 172 ? 0.020 7.390 -8.244 1.00 97.19 172 VAL A O 1
ATOM 1357 N N . SER A 1 173 ? -1.776 8.493 -7.467 1.00 96.19 173 SER A N 1
ATOM 1358 C CA . SER A 1 173 ? -2.139 9.075 -8.766 1.00 96.19 173 SER A CA 1
ATOM 1359 C C . SER A 1 173 ? -1.018 9.937 -9.342 1.00 96.19 173 SER A C 1
ATOM 1361 O O . SER A 1 173 ? -0.767 9.924 -10.546 1.00 96.19 173 SER A O 1
ATOM 1363 N N . ARG A 1 174 ? -0.305 10.667 -8.477 1.00 94.94 174 ARG A N 1
ATOM 1364 C CA . ARG A 1 174 ? 0.812 11.520 -8.884 1.00 94.94 174 ARG A CA 1
ATOM 1365 C C . ARG A 1 174 ? 1.968 10.690 -9.437 1.00 94.94 174 ARG A C 1
ATOM 1367 O O . ARG A 1 174 ? 2.394 10.934 -10.561 1.00 94.94 174 ARG A O 1
ATOM 1374 N N . VAL A 1 175 ? 2.444 9.699 -8.683 1.00 96.94 175 VAL A N 1
ATOM 1375 C CA . VAL A 1 175 ? 3.560 8.836 -9.103 1.00 96.94 175 VAL A CA 1
ATOM 1376 C C . VAL A 1 175 ? 3.185 8.026 -10.345 1.00 96.94 175 VAL A C 1
ATOM 1378 O O . VAL A 1 175 ? 3.988 7.929 -11.273 1.00 96.94 175 VAL A O 1
ATOM 1381 N N . ALA A 1 176 ? 1.955 7.510 -10.408 1.00 97.62 176 ALA A N 1
ATOM 1382 C CA . ALA A 1 176 ? 1.437 6.802 -11.575 1.00 97.62 176 ALA A CA 1
ATOM 1383 C C . ALA A 1 176 ? 1.516 7.669 -12.847 1.00 97.62 176 ALA A C 1
ATOM 1385 O O . ALA A 1 176 ? 2.062 7.232 -13.857 1.00 97.62 176 ALA A O 1
ATOM 1386 N N . ASN A 1 177 ? 1.063 8.925 -12.789 1.00 96.44 177 ASN A N 1
ATOM 1387 C CA . ASN A 1 177 ? 1.123 9.836 -13.936 1.00 96.44 177 ASN A CA 1
ATOM 1388 C C . ASN A 1 177 ? 2.565 10.176 -14.355 1.00 96.44 177 ASN A C 1
ATOM 1390 O O . ASN A 1 177 ? 2.843 10.306 -15.546 1.00 96.44 177 ASN A O 1
ATOM 1394 N N . MET A 1 178 ? 3.496 10.288 -13.402 1.00 95.94 178 MET A N 1
ATOM 1395 C CA . MET A 1 178 ? 4.914 10.537 -13.703 1.00 95.94 178 MET A CA 1
ATOM 1396 C C . MET A 1 178 ? 5.575 9.356 -14.425 1.00 95.94 178 MET A C 1
ATOM 1398 O O . MET A 1 178 ? 6.359 9.571 -15.351 1.00 95.94 178 MET A O 1
ATOM 1402 N N . LEU A 1 179 ? 5.239 8.122 -14.035 1.00 95.75 179 LEU A N 1
ATOM 1403 C CA . LEU A 1 179 ? 5.686 6.903 -14.719 1.00 95.75 179 LEU A CA 1
ATOM 1404 C C . LEU A 1 179 ? 5.060 6.778 -16.114 1.00 95.75 179 LEU A C 1
ATOM 1406 O O . LEU A 1 179 ? 5.774 6.518 -17.081 1.00 95.75 179 LEU A O 1
ATOM 1410 N N . ALA A 1 180 ? 3.761 7.061 -16.245 1.00 95.88 180 ALA A N 1
ATOM 1411 C CA . ALA A 1 180 ? 3.071 7.050 -17.536 1.00 95.88 180 ALA A CA 1
ATOM 1412 C C . ALA A 1 180 ? 3.658 8.080 -18.518 1.00 95.88 180 ALA A C 1
ATOM 1414 O O . ALA A 1 180 ? 3.828 7.800 -19.705 1.00 95.88 180 ALA A O 1
ATOM 1415 N N . GLY A 1 181 ? 3.996 9.273 -18.019 1.00 94.56 181 GLY A N 1
ATOM 1416 C CA . GLY A 1 181 ? 4.557 10.366 -18.813 1.00 94.56 181 GLY A CA 1
ATOM 1417 C C . GLY A 1 181 ? 6.034 10.202 -19.187 1.00 94.56 181 GLY A C 1
ATOM 1418 O O . GLY A 1 181 ? 6.532 10.967 -20.012 1.00 94.56 181 GLY A O 1
ATOM 1419 N N . GLY A 1 182 ? 6.745 9.226 -18.613 1.00 93.75 182 GLY A N 1
ATOM 1420 C CA . GLY A 1 182 ? 8.177 9.032 -18.863 1.00 93.75 182 GLY A CA 1
ATOM 1421 C C . GLY A 1 182 ? 9.100 9.948 -18.061 1.00 93.75 182 GLY A C 1
ATOM 1422 O O . GLY A 1 182 ? 10.276 10.072 -18.394 1.00 93.75 182 GLY A O 1
ATOM 1423 N N . ALA A 1 183 ? 8.598 10.597 -17.007 1.00 92.38 183 ALA A N 1
ATOM 1424 C CA . ALA A 1 183 ? 9.402 11.494 -16.173 1.00 92.38 183 ALA A CA 1
ATOM 1425 C C . ALA A 1 183 ? 10.423 10.738 -15.303 1.00 92.38 183 ALA A C 1
ATOM 1427 O O . ALA A 1 183 ? 11.413 11.315 -14.855 1.00 92.38 183 ALA A O 1
ATOM 1428 N N . ILE A 1 184 ? 10.194 9.445 -15.062 1.00 93.25 184 ILE A N 1
ATOM 1429 C CA . ILE A 1 184 ? 11.058 8.592 -14.246 1.00 93.25 184 ILE A CA 1
ATOM 1430 C C . ILE A 1 184 ? 11.975 7.787 -15.164 1.00 93.25 184 ILE A C 1
ATOM 1432 O O . ILE A 1 184 ? 11.507 6.970 -15.950 1.00 93.25 184 ILE A O 1
ATOM 1436 N N . MET A 1 185 ? 13.289 8.017 -15.069 1.00 90.94 185 MET A N 1
ATOM 1437 C CA . MET A 1 185 ? 14.324 7.311 -15.850 1.00 90.94 185 MET A CA 1
ATOM 1438 C C . MET A 1 185 ? 14.159 7.375 -17.385 1.00 90.94 185 MET A C 1
ATOM 1440 O O . MET A 1 185 ? 14.848 6.650 -18.093 1.00 90.94 185 MET A O 1
ATOM 1444 N N . GLY A 1 186 ? 13.273 8.230 -17.910 1.00 89.56 186 GLY A N 1
ATOM 1445 C CA . GLY A 1 186 ? 12.914 8.250 -19.332 1.00 89.56 186 GLY A CA 1
ATOM 1446 C C . GLY A 1 186 ? 12.023 7.081 -19.775 1.00 89.56 186 GLY A C 1
ATOM 1447 O O . GLY A 1 186 ? 11.764 6.939 -20.967 1.00 89.56 186 GLY A O 1
ATOM 1448 N N . LEU A 1 187 ? 11.548 6.251 -18.839 1.00 90.50 187 LEU A N 1
ATOM 1449 C CA . LEU A 1 187 ? 10.750 5.057 -19.114 1.00 90.50 187 LEU A CA 1
ATOM 1450 C C . LEU A 1 187 ? 9.260 5.386 -19.054 1.00 90.50 187 LEU A C 1
ATOM 1452 O O . LEU A 1 187 ? 8.761 5.825 -18.018 1.00 90.50 187 LEU A O 1
ATOM 1456 N N . ARG A 1 188 ? 8.539 5.146 -20.151 1.00 94.00 188 ARG A N 1
ATOM 1457 C CA . ARG A 1 188 ? 7.079 5.299 -20.203 1.00 94.00 188 ARG A CA 1
ATOM 1458 C C . ARG A 1 188 ? 6.416 3.989 -19.809 1.00 94.00 188 ARG A C 1
ATOM 1460 O O . ARG A 1 188 ? 6.274 3.098 -20.639 1.00 94.00 188 ARG A O 1
ATOM 1467 N N . LEU A 1 189 ? 6.012 3.889 -18.548 1.00 94.12 189 LEU A N 1
ATOM 1468 C CA . LEU A 1 189 ? 5.428 2.672 -17.989 1.00 94.12 189 LEU A CA 1
ATOM 1469 C C . LEU A 1 189 ? 3.957 2.898 -17.646 1.00 94.12 189 LEU A C 1
ATOM 1471 O O . LEU A 1 189 ? 3.634 3.791 -16.863 1.00 94.12 189 LEU A O 1
ATOM 1475 N N . GLN A 1 190 ? 3.066 2.082 -18.216 1.00 94.88 190 GLN A N 1
ATOM 1476 C CA . GLN A 1 190 ? 1.627 2.188 -17.979 1.00 94.88 190 GLN A CA 1
ATOM 1477 C C . GLN A 1 190 ? 1.265 1.713 -16.559 1.00 94.88 190 GLN A C 1
ATOM 1479 O O . GLN A 1 190 ? 1.497 0.550 -16.228 1.00 94.88 190 GLN A O 1
ATOM 1484 N N . PRO A 1 191 ? 0.663 2.568 -15.713 1.00 97.12 191 PRO A N 1
ATOM 1485 C CA . PRO A 1 191 ? 0.188 2.161 -14.398 1.00 97.12 191 PRO A CA 1
ATOM 1486 C C . PRO A 1 191 ? -1.071 1.301 -14.502 1.00 97.12 191 PRO A C 1
ATOM 1488 O O . PRO A 1 191 ? -2.032 1.662 -15.181 1.00 97.12 191 PRO A O 1
ATOM 1491 N N . HIS A 1 192 ? -1.092 0.194 -13.771 1.00 97.06 192 HIS A N 1
ATOM 1492 C CA . HIS A 1 192 ? -2.239 -0.686 -13.585 1.00 97.06 192 HIS A CA 1
ATOM 1493 C C . HIS A 1 192 ? -2.729 -0.598 -12.139 1.00 97.06 192 HIS A C 1
ATOM 1495 O O . HIS A 1 192 ? -1.930 -0.479 -11.210 1.00 97.06 192 HIS A O 1
ATOM 1501 N N . GLU A 1 193 ? -4.052 -0.645 -11.961 1.00 95.75 193 GLU A N 1
ATOM 1502 C CA . GLU A 1 193 ? -4.739 -0.578 -10.657 1.00 95.75 193 GLU A CA 1
ATOM 1503 C C . GLU A 1 193 ? -4.492 0.694 -9.823 1.00 95.75 193 GLU A C 1
ATOM 1505 O O . GLU A 1 193 ? -4.983 0.807 -8.705 1.00 95.75 193 GLU A O 1
ATOM 1510 N N . SER A 1 194 ? -3.833 1.717 -10.374 1.00 96.88 194 SER A N 1
ATOM 1511 C CA . SER A 1 194 ? -3.605 3.004 -9.692 1.00 96.88 194 SER A CA 1
ATOM 1512 C C . SER A 1 194 ? -4.887 3.778 -9.358 1.00 96.88 194 SER A C 1
ATOM 1514 O O . SER A 1 194 ? -4.862 4.698 -8.546 1.00 96.88 194 SER A O 1
ATOM 1516 N N . HIS A 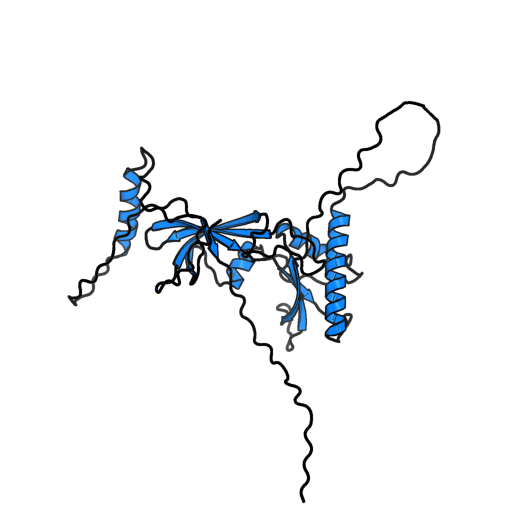1 195 ? -6.006 3.418 -9.988 1.00 95.56 195 HIS A N 1
ATOM 1517 C CA . HIS A 1 195 ? -7.320 4.016 -9.772 1.00 95.56 195 HIS A CA 1
ATOM 1518 C C . HIS A 1 195 ? -8.070 3.413 -8.574 1.00 95.56 195 HIS A C 1
ATOM 1520 O O . HIS A 1 195 ? -9.100 3.959 -8.178 1.00 95.56 195 HIS A O 1
ATOM 1526 N N . LEU A 1 196 ? -7.596 2.297 -8.005 1.00 96.06 196 LEU A N 1
ATOM 1527 C CA . LEU A 1 196 ? -8.234 1.672 -6.851 1.00 96.06 196 LEU A CA 1
ATOM 1528 C C . LEU A 1 196 ? -7.949 2.497 -5.585 1.00 96.06 196 LEU A C 1
ATOM 1530 O O . LEU A 1 196 ? -6.786 2.680 -5.216 1.00 96.06 196 LEU A O 1
ATOM 1534 N N . PRO A 1 197 ? -8.981 2.988 -4.872 1.00 97.12 197 PRO A N 1
ATOM 1535 C CA . PRO A 1 197 ? -8.772 3.693 -3.615 1.00 97.12 197 PRO A CA 1
ATOM 1536 C C . PRO A 1 197 ? -8.102 2.791 -2.574 1.00 97.12 197 PRO A C 1
ATOM 1538 O O . PRO A 1 197 ? -8.466 1.627 -2.426 1.00 97.12 197 PRO A O 1
ATOM 1541 N N . PHE A 1 198 ? -7.189 3.350 -1.777 1.00 97.69 198 PHE A N 1
ATOM 1542 C CA . PHE A 1 198 ? -6.406 2.602 -0.783 1.00 97.69 198 PHE A CA 1
ATOM 1543 C C . PHE A 1 198 ? -7.250 1.728 0.162 1.00 97.69 198 PHE A C 1
ATOM 1545 O O . PHE A 1 198 ? -6.938 0.560 0.379 1.00 97.69 198 PHE A O 1
ATOM 1552 N N . LEU A 1 199 ? -8.352 2.263 0.696 1.00 97.19 199 LEU A N 1
ATOM 1553 C CA . LEU A 1 199 ? -9.230 1.500 1.590 1.00 97.19 199 LEU A CA 1
ATOM 1554 C C . LEU A 1 199 ? -9.967 0.368 0.865 1.00 97.19 199 LEU A C 1
ATOM 1556 O O . LEU A 1 199 ? -10.237 -0.668 1.468 1.00 97.19 199 LEU A O 1
ATOM 1560 N N . LEU A 1 200 ? -10.291 0.553 -0.419 1.00 96.50 200 LEU A N 1
ATOM 1561 C CA . LEU A 1 200 ? -10.906 -0.495 -1.230 1.00 96.50 200 LEU A CA 1
ATOM 1562 C C . LEU A 1 200 ? -9.900 -1.613 -1.506 1.00 96.50 200 LEU A C 1
ATOM 1564 O O . LEU A 1 200 ? -10.234 -2.776 -1.311 1.00 96.50 200 LEU A O 1
ATOM 1568 N N . GLN A 1 201 ? -8.669 -1.257 -1.874 1.00 96.00 201 GLN A N 1
ATOM 1569 C CA . GLN A 1 201 ? -7.574 -2.209 -2.058 1.00 96.00 201 GLN A CA 1
ATOM 1570 C C . GLN A 1 201 ? -7.342 -3.038 -0.788 1.00 96.00 201 GLN A C 1
ATOM 1572 O O . GLN A 1 201 ? -7.348 -4.263 -0.848 1.00 96.00 201 GLN A O 1
ATOM 1577 N N . PHE A 1 202 ? -7.279 -2.392 0.381 1.00 96.06 202 PHE A N 1
ATOM 1578 C CA . PHE A 1 202 ? -7.170 -3.090 1.664 1.00 96.06 202 PHE A CA 1
ATOM 1579 C C . PHE A 1 202 ? -8.330 -4.069 1.909 1.00 96.06 202 PHE A C 1
ATOM 1581 O O . PHE A 1 202 ? -8.120 -5.183 2.385 1.00 96.06 202 PHE A O 1
ATOM 1588 N N . LYS A 1 203 ? -9.566 -3.681 1.578 1.00 95.56 203 LYS A N 1
ATOM 1589 C CA . LYS A 1 203 ? -10.714 -4.586 1.703 1.00 95.56 203 LYS A CA 1
ATOM 1590 C C . LYS A 1 203 ? -10.603 -5.787 0.767 1.00 95.56 203 LYS A C 1
ATOM 1592 O O . LYS A 1 203 ? -10.920 -6.888 1.196 1.00 95.56 203 LYS A O 1
ATOM 1597 N N . ILE A 1 204 ? -10.158 -5.590 -0.472 1.00 94.94 204 ILE A N 1
ATOM 1598 C CA . ILE A 1 204 ? -9.998 -6.670 -1.455 1.00 94.94 204 ILE A CA 1
ATOM 1599 C C . ILE A 1 204 ? -8.913 -7.653 -0.995 1.00 94.94 204 ILE A C 1
ATOM 1601 O O . ILE A 1 204 ? -9.183 -8.849 -0.924 1.00 94.94 204 ILE A O 1
ATOM 1605 N N . ASP A 1 205 ? -7.740 -7.152 -0.596 1.00 93.44 205 ASP A N 1
ATOM 1606 C CA . ASP A 1 205 ? -6.589 -7.971 -0.182 1.00 93.44 205 ASP A CA 1
ATOM 1607 C C . ASP A 1 205 ? -6.921 -8.944 0.960 1.00 93.44 205 ASP A C 1
ATOM 1609 O O . ASP A 1 205 ? -6.432 -10.073 0.991 1.00 93.44 205 ASP A O 1
ATOM 1613 N N . PHE A 1 206 ? -7.752 -8.502 1.908 1.00 93.31 206 PHE A N 1
ATOM 1614 C CA . PHE A 1 206 ? -8.131 -9.278 3.092 1.00 93.31 206 PHE A CA 1
ATOM 1615 C C . PHE A 1 206 ? -9.559 -9.828 3.028 1.00 93.31 206 PHE A C 1
ATOM 1617 O O . PHE A 1 206 ? -10.059 -10.328 4.036 1.00 93.31 206 PHE A O 1
ATOM 1624 N N . ASN A 1 207 ? -10.214 -9.741 1.866 1.00 93.50 207 ASN A N 1
ATOM 1625 C CA . ASN A 1 207 ? -11.592 -10.185 1.656 1.00 93.50 207 ASN A CA 1
ATOM 1626 C C . ASN A 1 207 ? -12.577 -9.634 2.713 1.00 93.50 207 ASN A C 1
ATOM 1628 O O . ASN A 1 207 ? -13.358 -10.363 3.328 1.00 93.50 207 ASN A O 1
ATOM 1632 N N . LEU A 1 208 ? -12.503 -8.328 2.972 1.00 93.50 208 LEU A N 1
ATOM 1633 C CA . LEU A 1 208 ? -13.300 -7.640 3.982 1.00 93.50 208 LEU A CA 1
ATOM 1634 C C . LEU A 1 208 ? -14.545 -7.003 3.375 1.00 93.50 208 LEU A C 1
ATOM 1636 O O . LEU A 1 208 ? -14.485 -6.194 2.445 1.00 93.50 208 LEU A O 1
ATOM 1640 N N . LEU A 1 209 ? -15.683 -7.287 3.997 1.00 93.56 209 LEU A N 1
ATOM 1641 C CA . LEU A 1 209 ? -16.983 -6.758 3.605 1.00 93.56 209 LEU A CA 1
ATOM 1642 C C . LEU A 1 209 ? -17.440 -5.662 4.572 1.00 93.56 209 LEU A C 1
ATOM 1644 O O . LEU A 1 209 ? -17.137 -5.692 5.765 1.00 93.56 209 LEU A O 1
ATOM 1648 N N . GLY A 1 210 ? -18.181 -4.678 4.054 1.00 92.62 210 GLY A N 1
ATOM 1649 C CA . GLY A 1 210 ? -18.870 -3.711 4.915 1.00 92.62 210 GLY A CA 1
ATOM 1650 C C . GLY A 1 210 ? -19.924 -4.429 5.756 1.00 92.62 210 GLY A C 1
ATOM 1651 O O . GLY A 1 210 ? -20.558 -5.353 5.258 1.00 92.62 210 GLY A O 1
ATOM 1652 N N . MET A 1 211 ? -20.067 -4.053 7.028 1.00 94.75 211 MET A N 1
ATOM 1653 C CA . MET A 1 211 ? -20.907 -4.740 8.026 1.00 94.75 211 MET A CA 1
ATOM 1654 C C . MET A 1 211 ? -20.543 -6.208 8.306 1.00 94.75 211 MET A C 1
ATOM 1656 O O . MET A 1 211 ? -21.196 -6.852 9.131 1.00 94.75 211 MET A O 1
ATOM 1660 N N . GLY A 1 212 ? -19.477 -6.725 7.687 1.00 91.75 212 GLY A N 1
ATOM 1661 C CA . GLY A 1 212 ? -18.944 -8.056 7.946 1.00 91.75 212 GLY A CA 1
ATOM 1662 C C . GLY A 1 212 ? -18.175 -8.132 9.266 1.00 91.75 212 GLY A C 1
ATOM 1663 O O . GLY A 1 212 ? -17.711 -7.120 9.800 1.00 91.75 212 GLY A O 1
ATOM 1664 N N . LEU A 1 213 ? -18.019 -9.351 9.787 1.00 92.12 213 LEU A N 1
ATOM 1665 C CA . LEU A 1 213 ? -17.202 -9.629 10.969 1.00 92.12 213 LEU A CA 1
ATOM 1666 C C . LEU A 1 213 ? -15.736 -9.841 10.576 1.00 92.12 213 LEU A C 1
ATOM 1668 O O . LEU A 1 213 ? -15.395 -10.800 9.886 1.00 92.12 213 LEU A O 1
ATOM 1672 N N . LEU A 1 214 ? -14.860 -8.972 11.074 1.00 92.69 214 LEU A N 1
ATOM 1673 C CA . LEU A 1 214 ? -13.413 -9.136 11.014 1.00 92.69 214 LEU A CA 1
ATOM 1674 C C . LEU A 1 214 ? -12.954 -10.014 12.181 1.00 92.69 214 LEU A C 1
ATOM 1676 O O . LEU A 1 214 ? -13.131 -9.643 13.342 1.00 92.69 214 LEU A O 1
ATOM 1680 N N . LYS A 1 215 ? -12.338 -11.155 11.863 1.00 91.06 215 LYS A N 1
ATOM 1681 C CA . LYS A 1 215 ? -11.763 -12.100 12.831 1.00 91.06 215 LYS A CA 1
ATOM 1682 C C . LYS A 1 215 ? -10.253 -11.885 12.936 1.00 91.06 215 LYS A C 1
ATOM 1684 O O . LYS A 1 215 ? -9.571 -11.781 11.919 1.00 91.06 215 LYS A O 1
ATOM 1689 N N . LEU A 1 216 ? -9.736 -11.793 14.158 1.00 87.44 216 LEU A N 1
ATOM 1690 C CA . LEU A 1 216 ? -8.340 -11.476 14.456 1.00 87.44 216 LEU A CA 1
ATOM 1691 C C . LEU A 1 216 ? -7.795 -12.428 15.519 1.00 87.44 216 LEU A C 1
ATOM 1693 O O . LEU A 1 216 ? -8.236 -12.408 16.667 1.00 87.44 216 LEU A O 1
ATOM 1697 N N . ASP A 1 217 ? -6.766 -13.191 15.163 1.00 83.50 217 ASP A N 1
ATOM 1698 C CA . ASP A 1 217 ? -6.120 -14.127 16.095 1.00 83.50 217 ASP A CA 1
ATOM 1699 C C . ASP A 1 217 ? -5.280 -13.407 17.155 1.00 83.50 217 ASP A C 1
ATOM 1701 O O . ASP A 1 217 ? -5.042 -13.913 18.251 1.00 83.50 217 ASP A O 1
ATOM 1705 N N . ARG A 1 218 ? -4.752 -12.228 16.806 1.00 80.38 218 ARG A N 1
ATOM 1706 C CA . ARG A 1 218 ? -3.827 -11.468 17.648 1.00 80.38 218 ARG A CA 1
ATOM 1707 C C . ARG A 1 218 ? -4.146 -9.988 17.587 1.00 80.38 218 ARG A C 1
ATOM 1709 O O . ARG A 1 218 ? -4.205 -9.399 16.511 1.00 80.38 218 ARG A O 1
ATOM 1716 N N . VAL A 1 219 ? -4.275 -9.386 18.763 1.00 83.06 219 VAL A N 1
ATOM 1717 C CA . VAL A 1 219 ? -4.501 -7.950 18.930 1.00 83.06 219 VAL A CA 1
ATOM 1718 C C . VAL A 1 219 ? -3.636 -7.412 20.060 1.00 83.06 219 VAL A C 1
ATOM 1720 O O . VAL A 1 219 ? -3.426 -8.084 21.069 1.00 83.06 219 VAL A O 1
ATOM 1723 N N . ILE A 1 220 ? -3.137 -6.189 19.893 1.00 84.94 220 ILE A N 1
ATOM 1724 C CA . ILE A 1 220 ? -2.414 -5.461 20.940 1.00 84.94 220 ILE A CA 1
ATOM 1725 C C . ILE A 1 220 ? -3.294 -4.310 21.414 1.00 84.94 220 ILE A C 1
ATOM 1727 O O . ILE A 1 220 ? -3.820 -3.544 20.605 1.00 84.94 220 ILE A O 1
ATOM 1731 N N . PHE A 1 221 ? -3.447 -4.179 22.726 1.00 83.19 221 PHE A N 1
ATOM 1732 C CA . PHE A 1 221 ? -4.203 -3.098 23.344 1.00 83.19 221 PHE A CA 1
ATOM 1733 C C . PHE A 1 221 ? -3.297 -1.904 23.623 1.00 83.19 221 PHE A C 1
ATOM 1735 O O . PHE A 1 221 ? -2.197 -2.073 24.144 1.00 83.19 221 PHE A O 1
ATOM 1742 N N . ARG A 1 222 ? -3.753 -0.687 23.298 1.00 75.44 222 ARG A N 1
ATOM 1743 C CA . ARG A 1 222 ? -2.981 0.529 23.610 1.00 75.44 222 ARG A CA 1
ATOM 1744 C C . ARG A 1 222 ? -2.944 0.862 25.106 1.00 75.44 222 ARG A C 1
ATOM 1746 O O . ARG A 1 222 ? -2.037 1.562 25.540 1.00 75.44 222 ARG A O 1
ATOM 1753 N N . GLY A 1 223 ? -3.921 0.397 25.878 1.00 75.06 223 GLY A N 1
ATOM 1754 C CA . GLY A 1 223 ? -4.027 0.649 27.312 1.00 75.06 223 GLY A CA 1
ATOM 1755 C C . GLY A 1 223 ? -4.741 -0.488 28.029 1.00 75.06 223 GLY A C 1
ATOM 1756 O O . GLY A 1 223 ? -5.156 -1.464 27.401 1.00 75.06 223 GLY A O 1
ATOM 1757 N N . GLN A 1 224 ? -4.889 -0.347 29.345 1.00 70.00 224 GLN A N 1
ATOM 1758 C CA . GLN A 1 224 ? -5.588 -1.338 30.156 1.00 70.00 224 GLN A CA 1
ATOM 1759 C C . GLN A 1 224 ? -7.043 -1.465 29.701 1.00 70.00 224 GLN A C 1
ATOM 1761 O O . GLN A 1 224 ? -7.711 -0.466 29.426 1.00 70.00 224 GLN A O 1
ATOM 1766 N N . LEU A 1 225 ? -7.522 -2.706 29.622 1.00 66.25 225 LEU A N 1
ATOM 1767 C CA . LEU A 1 225 ? -8.933 -2.987 29.397 1.00 66.25 225 LEU A CA 1
ATOM 1768 C C . LEU A 1 225 ? -9.759 -2.323 30.509 1.00 66.25 225 LEU A C 1
ATOM 1770 O O . LEU A 1 225 ? -9.364 -2.420 31.673 1.00 66.25 225 LEU A O 1
ATOM 1774 N N . PRO A 1 226 ? -10.881 -1.655 30.192 1.00 63.00 226 PRO A N 1
ATOM 1775 C CA . PRO A 1 226 ? -11.725 -1.059 31.212 1.00 63.00 226 PRO A CA 1
ATOM 1776 C C . PRO A 1 226 ? -12.223 -2.162 32.143 1.00 63.00 226 PRO A C 1
ATOM 1778 O O . PRO A 1 226 ? -12.851 -3.119 31.699 1.00 63.00 226 PRO A O 1
ATOM 1781 N N . THR A 1 227 ? -11.938 -2.035 33.437 1.00 58.50 227 THR A N 1
ATOM 1782 C CA . THR A 1 227 ? -12.383 -3.003 34.452 1.00 58.50 227 THR A CA 1
ATOM 1783 C C . THR A 1 227 ? -13.886 -2.902 34.714 1.00 58.50 227 THR A C 1
ATOM 1785 O O . THR A 1 227 ? -14.482 -3.813 35.283 1.00 58.50 227 THR A O 1
ATOM 1788 N N . ARG A 1 228 ? -14.507 -1.779 34.331 1.00 52.66 228 ARG A N 1
ATOM 1789 C CA . ARG A 1 228 ? -15.940 -1.527 34.462 1.00 52.66 228 ARG A CA 1
ATOM 1790 C C . ARG A 1 228 ? -16.493 -0.856 33.218 1.00 52.66 228 ARG A C 1
ATOM 1792 O O . ARG A 1 228 ? -15.861 0.030 32.643 1.00 52.66 228 ARG A O 1
ATOM 1799 N N . ALA A 1 229 ? -17.717 -1.253 32.908 1.00 53.19 229 ALA A N 1
ATOM 1800 C CA . ALA A 1 229 ? -18.634 -0.552 32.041 1.00 53.19 229 ALA A CA 1
ATOM 1801 C C . ALA A 1 229 ? -18.682 0.952 32.361 1.00 53.19 229 ALA A C 1
ATOM 1803 O O . ALA A 1 229 ? -19.022 1.326 33.486 1.00 53.19 229 ALA A O 1
ATOM 1804 N N . ARG A 1 230 ? -18.366 1.827 31.397 1.00 49.41 230 ARG A N 1
ATOM 1805 C CA . ARG A 1 230 ? -18.703 3.252 31.537 1.00 49.41 230 ARG A CA 1
ATOM 1806 C C . ARG A 1 230 ? -20.235 3.376 31.504 1.00 49.41 230 ARG A C 1
ATOM 1808 O O . ARG A 1 230 ? -20.814 2.972 30.497 1.00 49.41 230 ARG A O 1
ATOM 1815 N N . PRO A 1 231 ? -20.892 3.931 32.538 1.00 51.22 231 PRO A N 1
ATOM 1816 C CA . PRO A 1 231 ? -22.326 4.181 32.465 1.00 51.22 231 PRO A CA 1
ATOM 1817 C C . PRO A 1 231 ? -22.629 5.111 31.277 1.00 51.22 231 PRO A C 1
ATOM 1819 O O . PRO A 1 231 ? -21.778 5.949 30.936 1.00 51.22 231 PRO A O 1
ATOM 1822 N N . PRO A 1 232 ? -23.794 4.964 30.618 1.00 54.09 232 PRO A N 1
ATOM 1823 C CA . PRO A 1 232 ? -24.202 5.885 29.565 1.00 54.09 232 PRO A CA 1
ATOM 1824 C C . PRO A 1 232 ? -24.124 7.327 30.079 1.00 54.09 232 PRO A C 1
ATOM 1826 O O . PRO A 1 232 ? -24.252 7.589 31.276 1.00 54.09 232 PRO A O 1
ATOM 1829 N N . ALA A 1 233 ? -23.837 8.272 29.180 1.00 52.66 233 ALA A N 1
ATOM 1830 C CA . ALA A 1 233 ? -23.828 9.680 29.557 1.00 52.66 233 ALA A CA 1
ATOM 1831 C C . ALA A 1 233 ? -25.192 10.049 30.179 1.00 52.66 233 ALA A C 1
ATOM 1833 O O . ALA A 1 233 ? -26.209 9.544 29.695 1.00 52.66 233 ALA A O 1
ATOM 1834 N N . PRO A 1 234 ? -25.237 10.909 31.216 1.00 49.59 234 PRO A N 1
ATOM 1835 C CA . PRO A 1 234 ? -26.500 11.317 31.827 1.00 49.59 234 PRO A CA 1
ATOM 1836 C C . PRO A 1 234 ? -27.478 11.802 30.748 1.00 49.59 234 PRO A C 1
ATOM 1838 O O . PRO A 1 234 ? -27.110 12.643 29.925 1.00 49.59 234 PRO A O 1
ATOM 1841 N N . GLY A 1 235 ? -28.684 11.229 30.707 1.00 58.22 235 GLY A N 1
ATOM 1842 C CA . GLY A 1 235 ? -29.700 11.515 29.679 1.00 58.22 235 GLY A CA 1
ATOM 1843 C C . GLY A 1 235 ? -29.725 10.572 28.465 1.00 58.22 235 GLY A C 1
ATOM 1844 O O . GLY A 1 235 ? -30.611 10.706 27.629 1.00 58.22 235 GLY A O 1
ATOM 1845 N N . TRP A 1 236 ? -28.812 9.597 28.373 1.00 51.88 236 TRP A N 1
ATOM 1846 C CA . TRP A 1 236 ? -28.779 8.565 27.316 1.00 51.88 236 TRP A CA 1
ATOM 1847 C C . TRP A 1 236 ? -29.154 7.165 27.829 1.00 51.88 236 TRP A C 1
ATOM 1849 O O . TRP A 1 236 ? -28.892 6.162 27.169 1.00 51.88 236 TRP A O 1
ATOM 1859 N N . GLU A 1 237 ? -29.752 7.091 29.018 1.00 53.72 237 GLU A N 1
ATOM 1860 C CA . GLU A 1 237 ? -30.098 5.843 29.713 1.00 53.72 237 GLU A CA 1
ATOM 1861 C C . GLU A 1 237 ? -31.156 5.024 28.949 1.00 53.72 237 GLU A C 1
ATOM 1863 O O . GLU A 1 237 ? -31.053 3.804 28.887 1.00 53.72 237 GLU A O 1
ATOM 1868 N N . PHE A 1 238 ? -32.089 5.697 28.268 1.00 46.69 238 PHE A N 1
ATOM 1869 C CA . PHE A 1 238 ? -33.223 5.093 27.552 1.00 46.69 238 PHE A CA 1
ATOM 1870 C C . PHE A 1 238 ? -32.883 4.446 26.196 1.00 46.69 238 PHE A C 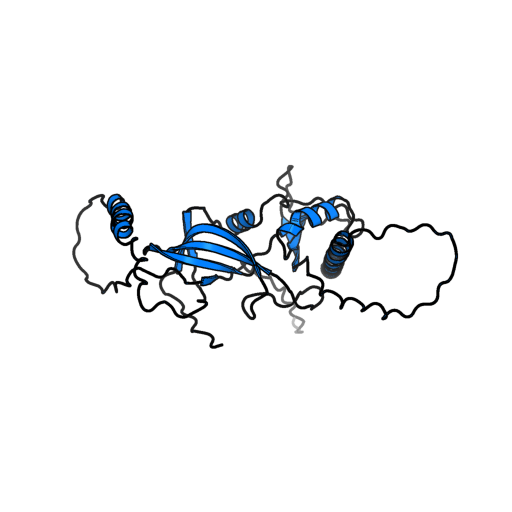1
ATOM 1872 O O . PHE A 1 238 ? -33.718 3.765 25.608 1.00 46.69 238 PHE A O 1
ATOM 1879 N N . LEU A 1 239 ? -31.675 4.657 25.662 1.00 48.00 239 LEU A N 1
ATOM 1880 C CA . LEU A 1 239 ? -31.266 4.069 24.375 1.00 48.00 239 LEU A CA 1
ATOM 1881 C C . LEU A 1 239 ? -30.731 2.640 24.510 1.00 48.00 239 LEU A C 1
ATOM 1883 O O . LEU A 1 239 ? -30.528 1.970 23.506 1.00 48.00 239 LEU A O 1
ATOM 1887 N N . ARG A 1 240 ? -30.503 2.156 25.735 1.00 45.91 240 ARG A N 1
ATOM 1888 C CA . ARG A 1 240 ? -30.089 0.767 25.968 1.00 45.91 240 ARG A CA 1
ATOM 1889 C C . ARG A 1 240 ? -31.216 -0.219 25.658 1.00 45.91 240 ARG A C 1
ATOM 1891 O O . ARG A 1 240 ? -30.961 -1.255 25.056 1.00 45.91 240 ARG A O 1
ATOM 1898 N N . ASP A 1 241 ? -32.444 0.162 25.993 1.00 41.97 241 ASP A N 1
ATOM 1899 C CA . ASP A 1 241 ? -33.620 -0.703 25.872 1.00 41.97 241 ASP A CA 1
ATOM 1900 C C . ASP A 1 241 ? -34.099 -0.855 24.422 1.00 41.97 241 ASP A C 1
ATOM 1902 O O . ASP A 1 241 ? -34.751 -1.835 24.089 1.00 41.97 241 ASP A O 1
ATOM 1906 N N . THR A 1 242 ? -33.748 0.085 23.538 1.00 40.75 242 THR A N 1
ATOM 1907 C CA . THR A 1 242 ? -34.150 0.053 22.122 1.00 40.75 242 THR A CA 1
ATOM 1908 C C . THR A 1 242 ? -33.217 -0.797 21.262 1.00 40.75 242 THR A C 1
ATOM 1910 O O . THR A 1 242 ? -33.705 -1.574 20.455 1.00 40.75 242 THR A O 1
ATOM 1913 N N . TYR A 1 243 ? -31.896 -0.737 21.470 1.00 40.12 243 TYR A N 1
ATOM 1914 C CA . TYR A 1 243 ? -30.955 -1.566 20.699 1.00 40.12 243 TYR A CA 1
ATOM 1915 C C . TYR A 1 243 ? -30.845 -3.011 21.208 1.00 40.12 243 TYR A C 1
ATOM 1917 O O . TYR A 1 243 ? -30.614 -3.905 20.403 1.00 40.12 243 TYR A O 1
ATOM 1925 N N . ALA A 1 244 ? -31.018 -3.255 22.514 1.00 39.25 244 ALA A N 1
ATOM 1926 C CA . ALA A 1 244 ? -31.049 -4.621 23.048 1.00 39.25 244 ALA A CA 1
ATOM 1927 C C . ALA A 1 244 ? -32.312 -5.373 22.591 1.00 39.25 244 ALA A C 1
ATOM 1929 O O . ALA A 1 244 ? -32.226 -6.522 22.177 1.00 39.25 244 ALA A O 1
ATOM 1930 N N . ALA A 1 245 ? -33.465 -4.693 22.568 1.00 34.97 245 ALA A N 1
ATOM 1931 C CA . ALA A 1 245 ? -34.716 -5.285 22.099 1.00 34.97 245 ALA A CA 1
ATOM 1932 C C . ALA A 1 245 ? -34.722 -5.589 20.590 1.00 34.97 245 ALA A C 1
ATOM 1934 O O . ALA A 1 245 ? -35.406 -6.515 20.169 1.00 34.97 245 ALA A O 1
ATOM 1935 N N . GLU A 1 246 ? -33.974 -4.836 19.774 1.00 38.78 246 GLU A N 1
ATOM 1936 C CA . GLU A 1 246 ? -33.848 -5.107 18.335 1.00 38.78 246 GLU A CA 1
ATOM 1937 C C . GLU A 1 246 ? -32.931 -6.311 18.035 1.00 38.78 246 GLU A C 1
ATOM 1939 O O . GLU A 1 246 ? -33.226 -7.059 17.108 1.00 38.78 246 GLU A O 1
ATOM 1944 N N . GLU A 1 247 ? -31.871 -6.554 18.823 1.00 38.03 247 GLU A N 1
ATOM 1945 C CA . GLU A 1 247 ? -31.028 -7.763 18.686 1.00 38.03 247 GLU A CA 1
ATOM 1946 C C . GLU A 1 247 ? -31.705 -9.025 19.258 1.00 38.03 247 GLU A C 1
ATOM 1948 O O . GLU A 1 247 ? -31.537 -10.107 18.694 1.00 38.03 247 GLU A O 1
ATOM 1953 N N . ASP A 1 248 ? -32.512 -8.897 20.318 1.00 33.91 248 ASP A N 1
ATOM 1954 C CA . ASP A 1 248 ? -33.264 -10.021 20.899 1.00 33.91 248 ASP A CA 1
ATOM 1955 C C . ASP A 1 248 ? -34.496 -10.418 20.051 1.00 33.91 248 ASP A C 1
ATOM 1957 O O . ASP A 1 248 ? -34.965 -11.553 20.133 1.00 33.91 248 ASP A O 1
ATOM 1961 N N . ALA A 1 249 ? -35.010 -9.521 19.197 1.00 37.97 249 ALA A N 1
ATOM 1962 C CA . ALA A 1 249 ? -36.170 -9.787 18.338 1.00 37.97 249 ALA A CA 1
ATOM 1963 C C . ALA A 1 249 ? -35.857 -10.632 17.085 1.00 37.97 249 ALA A C 1
ATOM 1965 O O . ALA A 1 249 ? -36.779 -11.189 16.490 1.00 37.97 249 ALA A O 1
ATOM 1966 N N . GLU A 1 250 ? -34.589 -10.758 16.678 1.00 38.72 250 GLU A N 1
ATOM 1967 C CA . GLU A 1 250 ? -34.187 -11.568 15.512 1.00 38.72 250 GLU A CA 1
ATOM 1968 C C . GLU A 1 250 ? -33.713 -12.990 15.885 1.00 38.72 250 GLU A C 1
ATOM 1970 O O . GLU A 1 250 ? -33.326 -13.759 15.005 1.00 38.72 250 GLU A O 1
ATOM 1975 N N . ALA A 1 251 ? -33.751 -13.366 17.172 1.00 35.50 251 ALA A N 1
ATOM 1976 C CA . ALA A 1 251 ? -33.185 -14.623 17.675 1.00 35.50 251 ALA A CA 1
ATOM 1977 C C . ALA A 1 251 ? -34.201 -15.736 18.009 1.00 35.50 251 ALA A C 1
ATOM 1979 O O . ALA A 1 251 ? -33.783 -16.791 18.487 1.00 35.50 251 ALA A O 1
ATOM 1980 N N . GLU A 1 252 ? -35.501 -15.569 17.741 1.00 31.27 252 GLU A N 1
ATOM 1981 C CA . GLU A 1 252 ? -36.485 -16.640 17.961 1.00 31.27 252 GLU A CA 1
ATOM 1982 C C . GLU A 1 252 ? -36.994 -17.257 16.648 1.00 31.27 252 GLU A C 1
ATOM 1984 O O . GLU A 1 252 ? -37.979 -16.808 16.068 1.00 31.27 252 GLU A O 1
ATOM 1989 N N . GLU A 1 253 ? -36.370 -18.362 16.232 1.00 32.09 253 GLU A N 1
ATOM 1990 C CA . GLU A 1 253 ? -37.115 -19.484 15.648 1.00 32.09 253 GLU A CA 1
ATOM 1991 C C . GLU A 1 253 ? -37.018 -20.680 16.612 1.00 32.09 253 GLU A C 1
ATOM 1993 O O . GLU A 1 253 ? -35.919 -20.981 17.092 1.00 32.09 253 GLU A O 1
ATOM 1998 N N . PRO A 1 254 ? -38.137 -21.349 16.951 1.00 34.75 254 PRO A N 1
ATOM 1999 C CA . PRO A 1 254 ? -38.126 -22.434 17.913 1.00 34.75 254 PRO A CA 1
ATOM 2000 C C . PRO A 1 254 ? -37.815 -23.743 17.194 1.00 34.75 254 PRO A C 1
ATOM 2002 O O . PRO A 1 254 ? -38.537 -24.116 16.278 1.00 34.75 254 PRO A O 1
ATOM 2005 N N . ASP A 1 255 ? -36.803 -24.476 17.654 1.00 31.58 255 ASP A N 1
ATOM 2006 C CA . ASP A 1 255 ? -36.790 -25.924 17.481 1.00 31.58 255 ASP A CA 1
ATOM 2007 C C . ASP A 1 255 ? -36.113 -26.637 18.660 1.00 31.58 255 ASP A C 1
ATOM 2009 O O . ASP A 1 255 ? -35.277 -26.104 19.390 1.00 31.58 255 ASP A O 1
ATOM 2013 N N . ASP A 1 256 ? -36.610 -27.846 18.865 1.00 28.97 256 ASP A N 1
ATOM 2014 C CA . ASP A 1 256 ? -36.828 -28.559 20.116 1.00 28.97 256 ASP A CA 1
ATOM 2015 C C . ASP A 1 256 ? -35.572 -29.223 20.736 1.00 28.97 256 ASP A C 1
ATOM 2017 O O . ASP A 1 256 ? -34.633 -29.618 20.052 1.00 28.97 256 ASP A O 1
ATOM 2021 N N . ALA A 1 257 ? -35.629 -29.395 22.062 1.00 32.62 257 ALA A N 1
ATOM 2022 C CA . ALA A 1 257 ? -34.903 -30.339 22.922 1.00 32.62 257 ALA A CA 1
ATOM 2023 C C . ALA A 1 257 ? -33.376 -30.558 22.752 1.00 32.62 257 ALA A C 1
ATOM 2025 O O . ALA A 1 257 ? -32.919 -31.287 21.879 1.00 32.62 257 ALA A O 1
ATOM 2026 N N . THR A 1 258 ? -32.580 -30.160 23.760 1.00 31.34 258 THR A N 1
ATOM 2027 C CA . THR A 1 258 ? -31.975 -31.086 24.756 1.00 31.34 258 THR A CA 1
ATOM 2028 C C . THR A 1 258 ? -31.309 -30.290 25.889 1.00 31.34 258 THR A C 1
ATOM 2030 O O . THR A 1 258 ? -30.504 -29.388 25.682 1.00 31.34 258 THR A O 1
ATOM 2033 N N . ARG A 1 259 ? -31.666 -30.648 27.123 1.00 30.02 259 ARG A N 1
ATOM 2034 C CA . ARG A 1 259 ? -31.226 -30.055 28.388 1.00 30.02 259 ARG A CA 1
ATOM 2035 C C . ARG A 1 259 ? -29.875 -30.630 28.834 1.00 30.02 259 ARG A C 1
ATOM 2037 O O . ARG A 1 259 ? -29.768 -31.841 28.984 1.00 30.02 259 ARG A O 1
ATOM 2044 N N . GLY A 1 260 ? -28.939 -29.751 29.206 1.00 25.92 260 GLY A N 1
ATOM 2045 C CA . GLY A 1 260 ? -27.957 -30.012 30.268 1.00 25.92 260 GLY A CA 1
ATOM 2046 C C . GLY A 1 260 ? -26.482 -29.845 29.898 1.00 25.92 260 GLY A C 1
ATOM 2047 O O . GLY A 1 260 ? -25.879 -30.783 29.406 1.00 25.92 260 GLY A O 1
ATOM 2048 N N . GLN A 1 261 ? -25.902 -28.688 30.233 1.00 26.80 261 GLN A N 1
ATOM 2049 C CA . GLN A 1 261 ? -24.672 -28.555 31.033 1.00 26.80 261 GLN A CA 1
ATOM 2050 C C . GLN A 1 261 ? -24.506 -27.056 31.354 1.00 26.80 261 GLN A C 1
ATOM 2052 O O . GLN A 1 261 ? -24.347 -26.228 30.461 1.00 26.80 261 GLN A O 1
ATOM 2057 N N . GLN A 1 262 ? -24.641 -26.695 32.629 1.00 31.11 262 GLN A N 1
ATOM 2058 C CA . GLN A 1 262 ? -24.311 -25.365 33.142 1.00 31.11 262 GLN A CA 1
ATOM 2059 C C . GLN A 1 262 ? -22.786 -25.246 33.164 1.00 31.11 262 GLN A C 1
ATOM 2061 O O . GLN A 1 262 ? -22.162 -25.781 34.073 1.00 31.11 262 GLN A O 1
ATOM 2066 N N . ASP A 1 263 ? -22.207 -24.557 32.184 1.00 26.38 263 ASP A N 1
ATOM 2067 C CA . ASP A 1 263 ? -20.824 -24.091 32.258 1.00 26.38 263 ASP A CA 1
ATOM 2068 C C . ASP A 1 263 ? -20.817 -22.560 32.255 1.00 26.38 263 ASP A C 1
ATOM 2070 O O . ASP A 1 263 ? -21.405 -21.908 31.393 1.00 26.38 263 ASP A O 1
ATOM 2074 N N . ASP A 1 264 ? -20.189 -22.015 33.297 1.00 27.08 264 ASP A N 1
ATOM 2075 C CA . ASP A 1 264 ? -20.050 -20.605 33.661 1.00 27.08 264 ASP A CA 1
ATOM 2076 C C . ASP A 1 264 ? -19.724 -19.692 32.462 1.00 27.08 264 ASP A C 1
ATOM 2078 O O . ASP A 1 264 ? -18.565 -19.385 32.155 1.00 27.08 264 ASP A O 1
ATOM 2082 N N . VAL A 1 265 ? -20.762 -19.157 31.817 1.00 26.81 265 VAL A N 1
ATOM 2083 C CA . VAL A 1 265 ? -20.628 -17.995 30.940 1.00 26.81 265 VAL A CA 1
ATOM 2084 C C . VAL A 1 265 ? -20.403 -16.795 31.849 1.00 26.81 265 VAL A C 1
ATOM 2086 O O . VAL A 1 265 ? -21.341 -16.176 32.352 1.00 26.81 265 VAL A O 1
ATOM 2089 N N . ARG A 1 266 ? -19.132 -16.464 32.099 1.00 25.94 266 ARG A N 1
ATOM 2090 C CA . ARG A 1 266 ? -18.767 -15.199 32.743 1.00 25.94 266 ARG A CA 1
ATOM 2091 C C . ARG A 1 266 ? -19.269 -14.046 31.881 1.00 25.94 266 ARG A C 1
ATOM 2093 O O . ARG A 1 266 ? -18.610 -13.620 30.936 1.00 25.94 266 ARG A O 1
ATOM 2100 N N . TYR A 1 267 ? -20.434 -13.538 32.258 1.00 27.61 267 TYR A N 1
ATOM 2101 C CA . TYR A 1 267 ? -20.981 -12.255 31.860 1.00 27.61 267 TYR A CA 1
ATOM 2102 C C . TYR A 1 267 ? -19.920 -11.169 32.084 1.00 27.61 267 TYR A C 1
ATOM 2104 O O . TYR A 1 267 ? -19.538 -10.883 33.221 1.00 27.61 267 TYR A O 1
ATOM 2112 N N . VAL A 1 268 ? -19.401 -10.581 31.004 1.00 28.84 268 VAL A N 1
ATOM 2113 C CA . VAL A 1 268 ? -18.543 -9.392 31.081 1.00 28.84 268 VAL A CA 1
ATOM 2114 C C . VAL A 1 268 ? -19.408 -8.198 30.678 1.00 28.84 268 VAL A C 1
ATOM 2116 O O . VAL A 1 268 ? -19.743 -8.086 29.499 1.00 28.84 268 VAL A O 1
ATOM 2119 N N . PRO A 1 269 ? -19.799 -7.323 31.625 1.00 25.95 269 PRO A N 1
ATOM 2120 C CA . PRO A 1 269 ? -20.794 -6.295 31.368 1.00 25.95 269 PRO A CA 1
ATOM 2121 C C . PRO A 1 269 ? -20.360 -5.293 30.297 1.00 25.95 269 PRO A C 1
ATOM 2123 O O . PRO A 1 269 ? -19.212 -4.847 30.232 1.00 25.95 269 PRO A O 1
ATOM 2126 N N . ASP A 1 270 ? -21.356 -4.907 29.511 1.00 36.62 270 ASP A N 1
ATOM 2127 C CA . ASP A 1 270 ? -21.416 -3.806 28.562 1.00 36.62 270 ASP A CA 1
ATOM 2128 C C . ASP A 1 270 ? -20.874 -2.482 29.127 1.00 36.62 270 ASP A C 1
ATOM 2130 O O . ASP A 1 270 ? -21.536 -1.853 29.946 1.00 36.62 270 ASP A O 1
ATOM 2134 N N . ALA A 1 271 ? -19.664 -2.082 28.717 1.00 33.16 271 ALA A N 1
ATOM 2135 C CA . ALA A 1 271 ? -19.372 -0.763 28.136 1.00 33.16 271 ALA A CA 1
ATOM 2136 C C . ALA A 1 271 ? -17.855 -0.508 28.062 1.00 33.16 271 ALA A C 1
ATOM 2138 O O . ALA A 1 271 ? -17.171 -0.303 29.064 1.00 33.16 271 ALA A O 1
ATOM 2139 N N . ALA A 1 272 ? -17.323 -0.428 26.846 1.00 27.42 272 ALA A N 1
ATOM 2140 C CA . ALA A 1 272 ? -15.948 0.005 26.608 1.00 27.42 272 ALA A CA 1
ATOM 2141 C C . ALA A 1 272 ? -15.854 0.883 25.358 1.00 27.42 272 ALA A C 1
ATOM 2143 O O . ALA A 1 272 ? -15.065 0.618 24.458 1.00 27.42 272 ALA A O 1
ATOM 2144 N N . ALA A 1 273 ? -16.626 1.971 25.314 1.00 30.73 273 ALA A N 1
ATOM 2145 C CA . ALA A 1 273 ? -16.287 3.085 24.437 1.00 30.73 273 ALA A CA 1
ATOM 2146 C C . ALA A 1 273 ? -14.912 3.637 24.862 1.00 30.73 273 ALA A C 1
ATOM 2148 O O . ALA A 1 273 ? -14.805 4.329 25.875 1.00 30.73 273 ALA A O 1
ATOM 2149 N N . GLY A 1 274 ? -13.857 3.298 24.114 1.00 27.70 274 GLY A N 1
ATOM 2150 C CA . GLY A 1 274 ? -12.539 3.918 24.290 1.00 27.70 274 GLY A CA 1
ATOM 2151 C C . GLY A 1 274 ? -11.301 3.057 24.048 1.00 27.70 274 GLY A C 1
ATOM 2152 O O . GLY A 1 274 ? -10.201 3.545 24.306 1.00 27.70 274 GLY A O 1
ATOM 2153 N N . LEU A 1 275 ? -11.417 1.815 23.564 1.00 28.22 275 LEU A N 1
ATOM 2154 C CA . LEU A 1 275 ? -10.237 0.965 23.381 1.00 28.22 275 LEU A CA 1
ATOM 2155 C C . LEU A 1 275 ? -9.738 0.891 21.937 1.00 28.22 275 LEU A C 1
ATOM 2157 O O . LEU A 1 275 ? -10.368 0.314 21.052 1.00 28.22 275 LEU A O 1
ATOM 2161 N N . TRP A 1 276 ? -8.550 1.461 21.761 1.00 34.41 276 TRP A N 1
ATOM 2162 C CA . TRP A 1 276 ? -7.748 1.480 20.548 1.00 34.41 276 TRP A CA 1
ATOM 2163 C C . TRP A 1 276 ? -6.880 0.214 20.475 1.00 34.41 276 TRP A C 1
ATOM 2165 O O . TRP A 1 276 ? -6.147 -0.090 21.425 1.00 34.41 276 TRP A O 1
ATOM 2175 N N . ARG A 1 277 ? -6.940 -0.522 19.364 1.00 37.81 277 ARG A N 1
ATOM 2176 C CA . ARG A 1 277 ? -6.241 -1.813 19.177 1.00 37.81 277 ARG A CA 1
ATOM 2177 C C . ARG A 1 277 ? -5.280 -1.757 17.996 1.00 37.81 277 ARG A C 1
ATOM 2179 O O . ARG A 1 277 ? -5.489 -0.936 17.122 1.00 37.81 277 ARG A O 1
ATOM 2186 N N . VAL A 1 278 ? -4.249 -2.596 17.948 1.00 31.02 278 VAL A N 1
ATOM 2187 C CA . VAL A 1 278 ? -3.343 -2.730 16.793 1.00 31.02 278 VAL A CA 1
ATOM 2188 C C . VAL A 1 278 ? -3.429 -4.149 16.234 1.00 31.02 278 VAL A C 1
ATOM 2190 O O . VAL A 1 278 ? -3.243 -5.105 16.989 1.00 31.02 278 VAL A O 1
ATOM 2193 N N . ALA A 1 279 ? -3.678 -4.282 14.931 1.00 34.44 279 ALA A N 1
ATOM 2194 C CA . ALA A 1 279 ? -3.505 -5.522 14.177 1.00 34.44 279 ALA A CA 1
ATOM 2195 C C . ALA A 1 279 ? -2.414 -5.328 13.113 1.00 34.44 279 ALA A C 1
ATOM 2197 O O . ALA A 1 279 ? -2.423 -4.342 12.376 1.00 34.44 279 ALA A O 1
ATOM 2198 N N . THR A 1 280 ? -1.469 -6.266 13.038 1.00 27.56 280 THR A N 1
ATOM 2199 C CA . THR A 1 280 ? -0.534 -6.377 11.910 1.00 27.56 280 THR A CA 1
ATOM 2200 C C . THR A 1 280 ? -1.024 -7.492 10.996 1.00 27.56 280 THR A C 1
ATOM 2202 O O . THR A 1 280 ? -1.101 -8.633 11.465 1.00 27.56 280 THR A O 1
ATOM 2205 N N . PRO A 1 281 ? -1.330 -7.218 9.721 1.00 27.95 281 PRO A N 1
ATOM 2206 C CA . PRO A 1 281 ? -1.657 -8.274 8.780 1.00 27.95 281 PRO A CA 1
ATOM 2207 C C . PRO A 1 281 ? -0.430 -9.162 8.545 1.00 27.95 281 PRO A C 1
ATOM 2209 O O . PRO A 1 281 ? 0.685 -8.665 8.368 1.00 27.95 281 PRO A O 1
ATOM 2212 N N . ARG A 1 282 ? -0.615 -10.485 8.549 1.00 29.70 282 ARG A N 1
ATOM 2213 C CA . ARG A 1 282 ? 0.394 -11.411 8.025 1.00 29.70 282 ARG A CA 1
ATOM 2214 C C . ARG A 1 282 ? 0.238 -11.461 6.510 1.00 29.70 282 ARG A C 1
ATOM 2216 O O . ARG A 1 282 ? -0.785 -11.925 6.023 1.00 29.70 282 ARG A O 1
ATOM 2223 N N . GLY A 1 283 ? 1.260 -11.016 5.783 1.00 27.91 283 GLY A N 1
ATOM 2224 C CA . GLY A 1 283 ? 1.446 -11.434 4.399 1.00 27.91 283 GLY A CA 1
ATOM 2225 C C . GLY A 1 283 ? 1.742 -12.933 4.371 1.00 27.91 283 GLY A C 1
ATOM 2226 O O . GLY A 1 283 ? 2.525 -13.432 5.183 1.00 27.91 283 GLY A O 1
ATOM 2227 N N . SER A 1 284 ? 1.091 -13.655 3.467 1.00 28.67 284 SER A N 1
ATOM 2228 C CA . SER A 1 284 ? 1.456 -15.021 3.119 1.00 28.67 284 SER A CA 1
ATOM 2229 C C . SER A 1 284 ? 2.895 -15.022 2.599 1.00 28.67 284 SER A C 1
ATOM 2231 O O . SER A 1 284 ? 3.163 -14.535 1.502 1.00 28.67 284 SER A O 1
ATOM 2233 N N . ASN A 1 285 ? 3.830 -15.556 3.385 1.00 26.72 285 ASN A N 1
ATOM 2234 C CA . ASN A 1 285 ? 5.137 -15.935 2.868 1.00 26.72 285 ASN A CA 1
ATOM 2235 C C . ASN A 1 285 ? 4.911 -17.069 1.864 1.00 26.72 285 ASN A C 1
ATOM 2237 O O . ASN A 1 285 ? 4.704 -18.215 2.260 1.00 26.72 285 ASN A O 1
ATOM 2241 N N . ALA A 1 286 ? 4.942 -16.746 0.572 1.00 27.61 286 ALA A N 1
ATOM 2242 C CA . ALA A 1 286 ? 5.236 -17.737 -0.446 1.00 27.61 286 ALA A CA 1
ATOM 2243 C C . ALA A 1 286 ? 6.660 -18.236 -0.174 1.00 27.61 286 ALA A C 1
ATOM 2245 O O . ALA A 1 286 ? 7.629 -17.476 -0.186 1.00 27.61 286 ALA A O 1
ATOM 2246 N N . SER A 1 287 ? 6.742 -19.510 0.181 1.00 31.09 287 SER A N 1
ATOM 2247 C CA . SER A 1 287 ? 7.952 -20.285 0.399 1.00 31.09 287 SER A CA 1
ATOM 2248 C C . SER A 1 287 ? 8.976 -20.053 -0.711 1.00 31.09 287 SER A C 1
ATOM 2250 O O . SER A 1 287 ? 8.742 -20.398 -1.868 1.00 31.09 287 SER A O 1
ATOM 2252 N N . GLY A 1 288 ? 10.1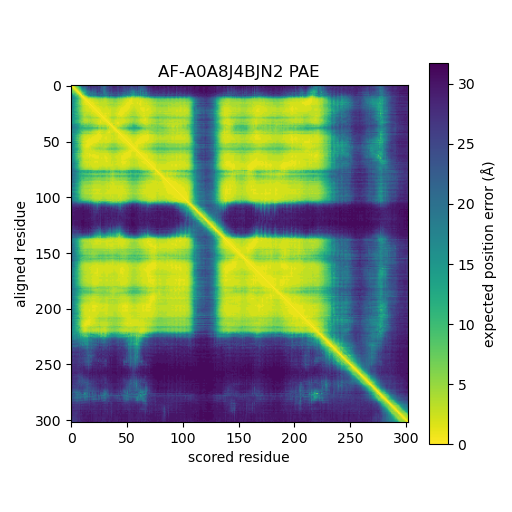32 -19.503 -0.340 1.00 26.22 288 GLY A N 1
ATOM 2253 C CA . GLY A 1 288 ? 11.325 -19.563 -1.167 1.00 26.22 288 GLY A CA 1
ATOM 2254 C C . GLY A 1 288 ? 11.808 -21.007 -1.249 1.00 26.22 288 GLY A C 1
ATOM 2255 O O . GLY A 1 288 ? 12.207 -21.582 -0.238 1.00 26.22 288 GLY A O 1
ATOM 2256 N N . ASN A 1 289 ? 11.793 -21.579 -2.452 1.00 26.44 289 ASN A N 1
ATOM 2257 C CA . ASN A 1 289 ? 12.626 -22.732 -2.763 1.00 26.44 289 ASN A CA 1
ATOM 2258 C C . ASN A 1 289 ? 14.076 -22.244 -2.798 1.00 26.44 289 ASN A C 1
ATOM 2260 O O . ASN A 1 289 ? 14.548 -21.690 -3.791 1.00 26.44 289 ASN A O 1
ATOM 2264 N N . ALA A 1 290 ? 14.764 -22.417 -1.674 1.00 26.88 290 ALA A N 1
ATOM 2265 C CA . ALA A 1 290 ? 16.210 -22.399 -1.628 1.00 26.88 290 ALA A CA 1
ATOM 2266 C C . ALA A 1 290 ? 16.712 -23.619 -2.413 1.00 26.88 290 ALA A C 1
ATOM 2268 O O . ALA A 1 290 ? 16.562 -24.759 -1.977 1.00 26.88 290 ALA A O 1
ATOM 2269 N N . ILE A 1 291 ? 17.283 -23.367 -3.589 1.00 26.95 291 ILE A N 1
ATOM 2270 C CA . ILE A 1 291 ? 18.141 -24.327 -4.278 1.00 26.95 291 ILE A CA 1
ATOM 2271 C C . ILE A 1 291 ? 19.351 -24.522 -3.361 1.00 26.95 291 ILE A C 1
ATOM 2273 O O . ILE A 1 291 ? 20.150 -23.606 -3.169 1.00 26.95 291 ILE A O 1
ATOM 2277 N N . SER A 1 292 ? 19.413 -25.685 -2.717 1.00 28.69 292 SER A N 1
ATOM 2278 C CA . SER A 1 292 ? 20.579 -26.123 -1.964 1.00 28.69 292 SER A CA 1
ATOM 2279 C C . SER A 1 292 ? 21.628 -26.588 -2.964 1.00 28.69 292 SER A C 1
ATOM 2281 O O . SER A 1 292 ? 21.475 -27.599 -3.642 1.00 28.69 292 SER A O 1
ATOM 2283 N N . ASP A 1 293 ? 22.678 -25.788 -3.070 1.00 26.47 293 ASP A N 1
ATOM 2284 C CA . ASP A 1 293 ? 23.920 -26.123 -3.743 1.00 26.47 293 ASP A CA 1
ATOM 2285 C C . ASP A 1 293 ? 24.724 -27.021 -2.785 1.00 26.47 293 ASP A C 1
ATOM 2287 O O . ASP A 1 293 ? 25.290 -26.550 -1.795 1.00 26.47 293 ASP A O 1
ATOM 2291 N N . SER A 1 294 ? 24.684 -28.339 -2.996 1.00 30.20 294 SER A N 1
ATOM 2292 C CA . SER A 1 294 ? 25.538 -29.292 -2.282 1.00 30.20 294 SER A CA 1
ATOM 2293 C C . SER A 1 294 ? 26.766 -29.597 -3.133 1.00 30.20 294 SER A C 1
ATOM 2295 O O . SER A 1 294 ? 26.698 -30.355 -4.102 1.00 30.20 294 SER A O 1
ATOM 2297 N N . GLY A 1 295 ? 27.893 -29.002 -2.749 1.00 26.84 295 GLY A N 1
ATOM 2298 C CA . GLY A 1 295 ? 29.205 -29.301 -3.302 1.00 26.84 295 GLY A CA 1
ATOM 2299 C C . GLY A 1 295 ? 29.695 -30.714 -2.961 1.00 26.84 295 GLY A C 1
ATOM 2300 O O . GLY A 1 295 ? 29.565 -31.181 -1.834 1.00 26.84 295 GLY A O 1
ATOM 2301 N N . ALA A 1 296 ? 30.265 -31.345 -3.988 1.00 29.12 296 ALA A N 1
ATOM 2302 C CA . ALA A 1 296 ? 31.387 -32.285 -4.015 1.00 29.12 296 ALA A CA 1
ATOM 2303 C C . ALA A 1 296 ? 31.730 -33.119 -2.758 1.00 29.12 296 ALA A C 1
ATOM 2305 O O . ALA A 1 296 ? 32.247 -32.607 -1.768 1.00 29.12 296 ALA A O 1
ATOM 2306 N N . ALA A 1 297 ? 31.679 -34.447 -2.920 1.00 30.22 297 ALA A N 1
ATOM 2307 C CA . ALA A 1 297 ? 32.639 -35.368 -2.313 1.00 30.22 297 ALA A CA 1
ATOM 2308 C C . ALA A 1 297 ? 32.923 -36.545 -3.265 1.00 30.22 297 ALA A C 1
ATOM 2310 O O . ALA A 1 297 ? 32.017 -37.119 -3.863 1.00 30.22 297 ALA A O 1
ATOM 2311 N N . ALA A 1 298 ? 34.210 -36.845 -3.421 1.00 31.72 298 ALA A N 1
ATOM 2312 C CA . ALA A 1 298 ? 34.784 -37.897 -4.249 1.00 31.72 298 ALA A CA 1
ATOM 2313 C C . ALA A 1 298 ? 34.481 -39.319 -3.736 1.00 31.72 298 ALA A C 1
ATOM 2315 O O . ALA A 1 298 ? 34.267 -39.513 -2.542 1.00 31.72 298 ALA A O 1
ATOM 2316 N N . GLY A 1 299 ? 34.576 -40.321 -4.621 1.00 27.17 299 GLY A N 1
ATOM 2317 C CA . GLY A 1 299 ? 34.587 -41.733 -4.222 1.00 27.17 299 GLY A CA 1
ATOM 2318 C C . GLY A 1 299 ? 34.439 -42.734 -5.372 1.00 27.17 299 GLY A C 1
ATOM 2319 O O . GLY A 1 299 ? 33.331 -43.125 -5.702 1.00 27.17 299 GLY A O 1
ATOM 2320 N N . THR A 1 300 ? 35.572 -43.120 -5.962 1.00 36.84 300 THR A N 1
ATOM 2321 C CA . THR A 1 300 ? 35.931 -44.447 -6.521 1.00 36.84 300 THR A CA 1
ATOM 2322 C C . THR A 1 300 ? 34.879 -45.571 -6.581 1.00 36.84 300 THR A C 1
ATOM 2324 O O . THR A 1 300 ? 34.329 -45.941 -5.546 1.00 36.84 300 THR A O 1
ATOM 2327 N N . GLY A 1 301 ? 34.817 -46.284 -7.718 1.00 33.16 301 GLY A N 1
ATOM 2328 C CA . GLY A 1 301 ? 34.536 -47.729 -7.715 1.00 33.16 301 GLY A CA 1
ATOM 2329 C C . GLY A 1 301 ? 33.847 -48.307 -8.957 1.00 33.16 301 GLY A C 1
ATOM 2330 O O . GLY A 1 301 ? 32.655 -48.085 -9.126 1.00 33.16 301 GLY A O 1
ATOM 2331 N N . ALA A 1 302 ? 34.607 -49.150 -9.674 1.00 33.47 302 ALA A N 1
ATOM 2332 C CA . ALA A 1 302 ? 34.260 -50.067 -10.777 1.00 33.47 302 ALA A CA 1
ATOM 2333 C C . ALA A 1 302 ? 34.080 -49.464 -12.181 1.00 33.47 302 ALA A C 1
ATOM 2335 O O . ALA A 1 302 ? 33.063 -48.790 -12.443 1.00 33.47 302 ALA A O 1
#

Sequence (302 aa):
MSVQERRAFDVPFMIRIVSIDYYMAPPIPHIDYCFSSLDGTTVDLVPVIRIFGSTPAGQKACLHVHRAFPYFYVPYDDSLPSTPKEATVCLRRMALAIETAVRASAMPGQYQQQQAGHQQHDGGGAGPTIPAAAKQRQVVHALQLVRGRPFYGYHIDEQLYIKVLLYNPQDVSRVANMLAGGAIMGLRLQPHESHLPFLLQFKIDFNLLGMGLLKLDRVIFRGQLPTRARPPAPGWEFLRDTYAAEEDAEAEEPDDATRGQQDDVRYVPDAAAGLWRVATPRGSNASGNAISDSGAAAGTGA

Organism: NCBI:txid51714

Mean predicted aligned error: 15.96 Å

pLDDT: mean 71.61, std 27.14, range [25.92, 98.38]

Secondary structure (DSSP, 8-state):
---------SS-EEEE--EEEEEEEPPPTTTS--B-TTT-PBP--EEEEEEEEE-TTS-EEEEEE-S---EEEEE--TTS--SHHHHHHHHHHHHHHHHHHHHHHHS--------------------------PPPPP-EEEEEEEEE--SSS--SS-EEEEEEEES-GGGHHHHHHHHHTTTTTT-----BSTTS-HHHHHHHHTT--TTPEEEES--EESSPPPSS-PPPPTT-GGGHHHHHHHHHTT-------------------S--TT-EEEEPPPP-------------------

Radius of gyration: 27.92 Å; Cα contacts (8 Å, |Δi|>4): 410; chains: 1; bounding box: 74×100×59 Å

Solvent-accessible surface area (backbone atoms only — not comparable to full-atom values): 19170 Å² total; per-residue (Å²): 134,84,84,76,81,87,66,80,55,99,60,65,48,50,35,29,34,72,45,77,52,72,48,78,38,67,44,48,86,94,69,38,72,49,53,38,82,85,78,67,46,73,44,62,57,34,37,35,35,38,38,34,27,31,26,95,78,69,36,41,38,37,37,33,37,39,81,61,61,35,59,33,34,27,69,52,56,89,92,52,61,87,48,73,70,54,33,54,52,49,48,53,52,49,52,52,39,47,44,52,51,55,52,58,70,68,56,79,78,79,76,87,78,79,89,86,85,90,85,88,82,89,77,96,67,83,73,80,76,72,72,73,78,72,84,77,77,72,48,67,55,48,74,41,84,43,79,46,64,70,82,83,68,94,68,93,63,72,44,47,26,36,40,42,30,24,34,45,65,82,48,42,59,58,53,38,50,36,29,45,71,20,73,38,92,69,43,68,34,61,59,40,65,51,83,58,51,51,70,56,49,54,26,60,80,67,73,56,53,84,70,30,75,46,76,36,72,60,71,44,68,78,62,82,76,72,92,57,46,60,75,66,60,92,91,49,68,76,59,55,65,58,58,52,52,58,61,60,66,77,68,79,78,91,82,82,89,86,90,87,79,97,69,89,75,79,81,74,75,76,34,44,85,79,51,50,32,44,36,74,79,80,76,83,77,78,79,79,82,74,82,78,84,79,80,86,83,88,80,89,87,136

InterPro domains:
  IPR012337 Ribonuclease H-like superfamily [SSF53098] (29-218)
  IPR030559 DNA polymerase zeta catalytic subunit [PTHR45812] (11-247)
  IPR056435 DNA polymerase delta/zeta catalytic subunit, N-terminal domain [PF24055] (68-173)
  IPR056447 DNA polymerase zeta catalytic subunit, N-terminal [PF24065] (13-66)

Foldseek 3Di:
DDQPDWDQDPAWWKWFQADKDKDWDADDPPFADQAAPLPRDGAGIFIWMWGWGATPQRETAIETEYPQFDKWKWFDDPVADPDPVRNVVVQSLLLVLLLVLVVVVPDDDDPPDDDDDDDDDDDDDDDPPPPPPPDRHRWWRGWDKDWDDDPPDDDPDIGIMIITTTRDQVCLVVSQVCCCVCVGPSHRIHIGPSPPRSVNVVCVVVVHDRRDMDTHSTKGWPDDFPQDADQPDVPCNVVVVVVVVVVVVVPDDDDDDDDDDDDDPPDDDDDDPPIYMYDYDDDPPPDDPDPDDDDDDDDDDD

Nearest PDB structures (foldseek):
  8tlt-assembly1_A  TM=9.121E-01  e=6.538E-16  Saccharomyces cerevisiae
  6v93-assembly1_A  TM=9.028E-01  e=3.421E-16  Saccharomyces cerevisiae S288C
  8tlq-assembly1_A  TM=9.063E-01  e=4.330E-16  Saccharomyces cerevisiae
  7s0t-assembly1_A  TM=8.349E-01  e=2.266E-16  Saccharomyces cerevisiae
  6v8p-assembly1_A  TM=9.074E-01  e=1.405E-15  Saccharomyces cerevisiae S288C